Protein AF-A0A5B8XPK6-F1 (afdb_monomer_lite)

Foldseek 3Di:
DPPVVVVVVVVVVVVPPPPPPPPPPQQAAEAQQFDDQAQSSHDPQWGQAPRGTHRPPPPQLAQVNLVVLLVVLVDDDPCSSVVRNCQQQDDDDQQADGHFDSLLSNQLSCCSRPVDDSVCSVVVCSNVVSLVRFDQPPVLVVLLVLLLVLVVVQPDDPVLSVLSSVRSSSCRRTHDPVRNCLCVQLSVQSPDPPSSVSNVVSSCSNRVD

Organism: NCBI:txid2600177

pLDDT: mean 82.01, std 14.45, range [45.59, 96.75]

Sequence (209 aa):
MMRLLFVVLFVASALALTGCKADQEVKQGSALEVCNGRDSDCRPGHTCFAGVCRESAIADFDCPSMCERIRRCGAQDDGCVGDCELTLAGVCDEAFPCPWSDEAVIGFGQCVIQDLTCEDILSGDAPTLCYQSLDLPQERAQRCDAIIESMDSCEVDSETRAEVFQGCYQLARTTTEESFERILPCEEAASLEGECEVLLECVASIFEI

Radius of gyration: 27.07 Å; chains: 1; bounding box: 98×55×51 Å

Secondary structure (DSSP, 8-state):
--SSHHHHHHHTTSTT------------B-TT-B-SS-GGGB-TTEEEETTEEEE-TTTT-SHHHHHHHHHHTT---SSHHHHHHHHHH---SSSS--S--HHHHHHHHHIIIII--HHHHHHS-HHHHHHHTS---HHHHHHHHHHHHHHTTTT--HHHHHHHHHHHHHHHHHS-HHHHGGGHHHHHHHTSTT-HHHHHHHHHHHH--

Structure (mmCIF, N/CA/C/O backbone):
data_AF-A0A5B8XPK6-F1
#
_entry.id   AF-A0A5B8XPK6-F1
#
loop_
_atom_site.group_PDB
_atom_site.id
_atom_site.type_symbol
_atom_site.label_atom_id
_atom_site.label_alt_id
_atom_site.label_comp_id
_atom_site.label_asym_id
_atom_site.label_entity_id
_atom_site.label_seq_id
_atom_site.pdbx_PDB_ins_code
_atom_site.Cartn_x
_atom_site.Cartn_y
_atom_site.Cartn_z
_atom_site.occupancy
_atom_site.B_iso_or_equiv
_atom_site.auth_seq_id
_atom_site.auth_comp_id
_atom_site.auth_asym_id
_atom_site.auth_atom_id
_atom_site.pdbx_PDB_model_num
ATOM 1 N N . MET A 1 1 ? 73.663 40.875 -19.919 1.00 54.72 1 MET A N 1
ATOM 2 C CA . MET A 1 1 ? 73.179 39.473 -19.923 1.00 54.72 1 MET A CA 1
ATOM 3 C C . MET A 1 1 ? 72.200 39.124 -18.788 1.00 54.72 1 MET A C 1
ATOM 5 O O . MET A 1 1 ? 71.696 38.016 -18.788 1.00 54.72 1 MET A O 1
ATOM 9 N N . MET A 1 2 ? 71.832 40.045 -17.880 1.00 52.06 2 MET A N 1
ATOM 10 C CA . MET A 1 2 ? 70.993 39.731 -16.701 1.00 52.06 2 MET A CA 1
ATOM 11 C C . MET A 1 2 ? 69.473 39.958 -16.884 1.00 52.06 2 MET A C 1
ATOM 13 O O . MET A 1 2 ? 68.695 39.641 -15.995 1.00 52.06 2 MET A O 1
ATOM 17 N N . ARG A 1 3 ? 69.029 40.497 -18.033 1.00 46.97 3 ARG A N 1
ATOM 18 C CA . ARG A 1 3 ? 67.608 40.823 -18.301 1.00 46.97 3 ARG A CA 1
ATOM 19 C C . ARG A 1 3 ? 66.829 39.746 -19.069 1.00 46.97 3 ARG A C 1
ATOM 21 O O . ARG A 1 3 ? 65.608 39.755 -19.017 1.00 46.97 3 ARG A O 1
ATOM 28 N N . LEU A 1 4 ? 67.507 38.806 -19.735 1.00 48.03 4 LEU A N 1
ATOM 29 C CA . LEU A 1 4 ? 66.842 37.722 -20.479 1.00 48.03 4 LEU A CA 1
ATOM 30 C C . LEU A 1 4 ? 66.424 36.538 -19.591 1.00 48.03 4 LEU A C 1
ATOM 32 O O . LEU A 1 4 ? 65.526 35.792 -19.961 1.00 48.03 4 LEU A O 1
ATOM 36 N N . LEU A 1 5 ? 67.034 36.384 -18.412 1.00 49.81 5 LEU A N 1
ATOM 37 C CA . LEU A 1 5 ? 66.784 35.238 -17.531 1.00 49.81 5 LEU A CA 1
ATOM 38 C C . LEU A 1 5 ? 65.481 35.373 -16.721 1.00 49.81 5 LEU A C 1
ATOM 40 O O . LEU A 1 5 ? 64.852 34.372 -16.398 1.00 49.81 5 LEU A O 1
ATOM 44 N N . PHE A 1 6 ? 65.032 36.603 -16.452 1.00 50.84 6 PHE A N 1
ATOM 45 C CA . PHE A 1 6 ? 63.805 36.854 -15.683 1.00 50.84 6 PHE A CA 1
ATOM 46 C C . PHE A 1 6 ? 62.515 36.669 -16.495 1.00 50.84 6 PHE A C 1
ATOM 48 O O . PHE A 1 6 ? 61.485 36.327 -15.924 1.00 50.84 6 PHE A O 1
ATOM 55 N N . VAL A 1 7 ? 62.558 36.846 -17.820 1.00 54.56 7 VAL A N 1
ATOM 56 C CA . VAL A 1 7 ? 61.364 36.702 -18.677 1.00 54.56 7 VAL A CA 1
ATOM 57 C C . VAL A 1 7 ? 61.036 35.228 -18.928 1.00 54.56 7 VAL A C 1
ATOM 59 O O . VAL A 1 7 ? 59.869 34.849 -18.924 1.00 54.56 7 VAL A O 1
ATOM 62 N N . VAL A 1 8 ? 62.052 34.367 -19.056 1.00 54.53 8 VAL A N 1
ATOM 63 C CA . VAL A 1 8 ? 61.845 32.920 -19.243 1.00 54.53 8 VAL A CA 1
ATOM 64 C C . VAL A 1 8 ? 61.284 32.265 -17.973 1.00 54.53 8 VAL A C 1
ATOM 66 O O . VAL A 1 8 ? 60.444 31.373 -18.066 1.00 54.53 8 VAL A O 1
ATOM 69 N N . LEU A 1 9 ? 61.658 32.759 -16.785 1.00 52.72 9 LEU A N 1
ATOM 70 C CA . LEU A 1 9 ? 61.145 32.235 -15.513 1.00 52.72 9 LEU A CA 1
ATOM 71 C C . LEU A 1 9 ? 59.677 32.609 -15.237 1.00 52.72 9 LEU A C 1
ATOM 73 O O . LEU A 1 9 ? 58.993 31.888 -14.519 1.00 52.72 9 LEU A O 1
ATOM 77 N N . PHE A 1 10 ? 59.165 33.698 -15.820 1.00 50.84 10 PHE A N 1
ATOM 78 C CA . PHE A 1 10 ? 57.759 34.087 -15.646 1.00 50.84 10 PHE A CA 1
ATOM 79 C C . PHE A 1 10 ? 56.806 33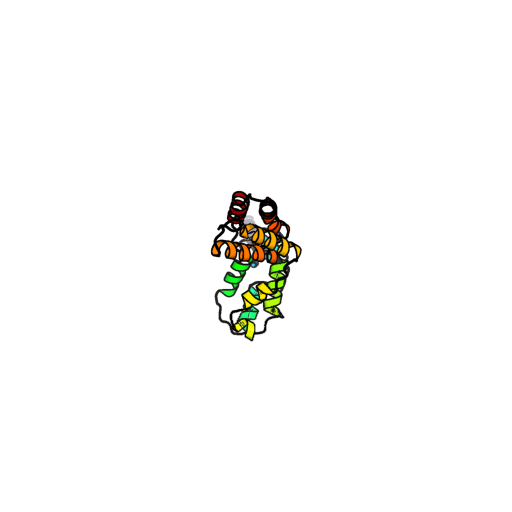.341 -16.593 1.00 50.84 10 PHE A C 1
ATOM 81 O O . PHE A 1 10 ? 55.663 33.084 -16.225 1.00 50.84 10 PHE A O 1
ATOM 88 N N . VAL A 1 11 ? 57.270 32.935 -17.781 1.00 53.22 11 VAL A N 1
ATOM 89 C CA . VAL A 1 11 ? 56.439 32.201 -18.755 1.00 53.22 11 VAL A CA 1
ATOM 90 C C . VAL A 1 11 ? 56.296 30.718 -18.384 1.00 53.22 11 VAL A C 1
ATOM 92 O O . VAL A 1 11 ? 55.238 30.134 -18.606 1.00 53.22 11 VAL A O 1
ATOM 95 N N . ALA A 1 12 ? 57.303 30.113 -17.743 1.00 52.38 12 ALA A N 1
ATOM 96 C CA . ALA A 1 12 ? 57.232 28.714 -17.303 1.00 52.38 12 ALA A CA 1
ATOM 97 C C . ALA A 1 12 ? 56.235 28.475 -16.146 1.00 52.38 12 ALA A C 1
ATOM 99 O O . ALA A 1 12 ? 55.735 27.366 -15.986 1.00 52.38 12 ALA A O 1
ATOM 100 N N . SER A 1 13 ? 55.899 29.514 -15.375 1.00 53.25 13 SER A N 1
ATOM 101 C CA . SER A 1 13 ? 55.001 29.419 -14.212 1.00 53.25 13 SER A CA 1
ATOM 102 C C . SER A 1 13 ? 53.508 29.478 -14.566 1.00 53.25 13 SER A C 1
ATOM 104 O O . SER A 1 13 ? 52.671 29.167 -13.725 1.00 53.25 13 SER A O 1
ATOM 106 N N . ALA A 1 14 ? 53.150 29.871 -15.795 1.00 52.53 14 ALA A N 1
ATOM 107 C CA . ALA A 1 14 ? 51.752 30.035 -16.211 1.00 52.53 14 ALA A CA 1
ATOM 108 C C . ALA A 1 14 ? 51.117 28.758 -16.800 1.00 52.53 14 ALA A C 1
ATOM 110 O O . ALA A 1 14 ? 49.902 28.695 -16.956 1.00 52.53 14 ALA A O 1
ATOM 111 N N . LEU A 1 15 ? 51.915 27.729 -17.109 1.00 54.16 15 LEU A N 1
ATOM 112 C CA . LEU A 1 15 ? 51.439 26.475 -17.716 1.00 54.16 15 LEU A CA 1
ATOM 113 C C . LEU A 1 15 ? 51.060 25.387 -16.694 1.00 54.16 15 LEU A C 1
ATOM 115 O O . LEU A 1 15 ? 50.596 24.324 -17.091 1.00 54.16 15 LEU A O 1
ATOM 119 N N . ALA A 1 16 ? 51.211 25.646 -15.392 1.00 53.41 16 ALA A N 1
ATOM 120 C CA . ALA A 1 16 ? 50.895 24.692 -14.322 1.00 53.41 16 ALA A CA 1
ATOM 121 C C . ALA A 1 16 ? 49.502 24.893 -13.686 1.00 53.41 16 ALA A C 1
ATOM 123 O O . ALA A 1 16 ? 49.218 24.328 -12.635 1.00 53.41 16 ALA A O 1
ATOM 124 N N . LEU A 1 17 ? 48.629 25.695 -14.307 1.00 52.47 17 LEU A N 1
ATOM 125 C CA . LEU A 1 17 ? 47.240 25.899 -13.870 1.00 52.47 17 LEU A CA 1
ATOM 126 C C . LEU A 1 17 ? 46.232 25.183 -14.780 1.00 52.47 17 LEU A C 1
ATOM 128 O O . LEU A 1 17 ? 45.104 25.643 -14.954 1.00 52.47 17 LEU A O 1
ATOM 132 N N . THR A 1 18 ? 46.590 24.019 -15.323 1.00 57.94 18 THR A N 1
ATOM 133 C CA . THR A 1 18 ? 45.578 23.003 -15.639 1.00 57.94 18 THR A CA 1
ATOM 134 C C . THR A 1 18 ? 45.059 22.453 -14.315 1.00 57.94 18 THR A C 1
ATOM 136 O O . THR A 1 18 ? 45.447 21.384 -13.853 1.00 57.94 18 THR A O 1
ATOM 139 N N . GLY A 1 19 ? 44.222 23.252 -13.649 1.00 53.12 19 GLY A N 1
ATOM 140 C CA . GLY A 1 19 ? 43.493 22.814 -12.473 1.00 53.12 19 GLY A CA 1
ATOM 141 C C . GLY A 1 19 ? 42.775 21.520 -12.819 1.00 53.12 19 GLY A C 1
ATOM 142 O O . GLY A 1 19 ? 42.043 21.468 -13.809 1.00 53.12 19 GLY A O 1
ATOM 143 N N . CYS A 1 20 ? 43.017 20.477 -12.028 1.00 61.38 20 CYS A N 1
ATOM 144 C CA . CYS A 1 20 ? 42.185 19.290 -12.039 1.00 61.38 20 CYS A CA 1
ATOM 145 C C . CYS A 1 20 ? 40.742 19.762 -11.841 1.00 61.38 20 CYS A C 1
ATOM 147 O O . CYS A 1 20 ? 40.349 20.108 -10.726 1.00 61.38 20 CYS A O 1
ATOM 149 N N . LYS A 1 21 ? 39.949 19.809 -12.915 1.00 53.28 21 LYS A N 1
ATOM 150 C CA . LYS A 1 21 ? 38.508 19.663 -12.771 1.00 53.28 21 LYS A CA 1
ATOM 151 C C . LYS A 1 21 ? 38.341 18.229 -12.300 1.00 53.28 21 LYS A C 1
ATOM 153 O O . LYS A 1 21 ? 38.354 17.317 -13.116 1.00 53.28 21 LYS A O 1
ATOM 158 N N . ALA A 1 22 ? 38.326 18.033 -10.983 1.00 55.44 22 ALA A N 1
ATOM 159 C CA . ALA A 1 22 ? 37.710 16.842 -10.437 1.00 55.44 22 ALA A CA 1
ATOM 160 C C . ALA A 1 22 ? 36.321 16.800 -11.069 1.00 55.44 22 ALA A C 1
ATOM 162 O O . ALA A 1 22 ? 35.615 17.818 -11.022 1.00 55.44 22 ALA A O 1
ATOM 163 N N . ASP A 1 23 ? 35.999 15.700 -11.751 1.00 53.22 23 ASP A N 1
ATOM 164 C CA . ASP A 1 23 ? 34.628 15.460 -12.169 1.00 53.22 23 ASP A CA 1
ATOM 165 C C . ASP A 1 23 ? 33.768 15.741 -10.944 1.00 53.22 23 ASP A C 1
ATOM 167 O O . ASP A 1 23 ? 34.030 15.227 -9.852 1.00 53.22 23 ASP A O 1
ATOM 171 N N . GLN A 1 24 ? 32.829 16.674 -11.087 1.00 51.16 24 GLN A N 1
ATOM 172 C CA . GLN A 1 24 ? 31.827 16.899 -10.063 1.00 51.16 24 GLN A CA 1
ATOM 173 C C . GLN A 1 24 ? 30.894 15.693 -10.128 1.00 51.16 24 GLN A C 1
ATOM 175 O O . GLN A 1 24 ? 29.784 15.783 -10.642 1.00 51.16 24 GLN A O 1
ATOM 180 N N . GLU A 1 25 ? 31.385 14.541 -9.670 1.00 59.41 25 GLU A N 1
ATOM 181 C CA . GLU A 1 25 ? 30.539 13.421 -9.316 1.00 59.41 25 GLU A CA 1
ATOM 182 C C . GLU A 1 25 ? 29.605 13.957 -8.240 1.00 59.41 25 GLU A C 1
ATOM 184 O O . GLU A 1 25 ? 30.021 14.328 -7.137 1.00 59.41 25 GLU A O 1
ATOM 189 N N . VAL A 1 26 ? 28.336 14.106 -8.615 1.00 70.88 26 VAL A N 1
ATOM 190 C CA . VAL A 1 26 ? 27.266 14.392 -7.670 1.00 70.88 26 VAL A CA 1
ATOM 191 C C . VAL A 1 26 ? 27.366 13.309 -6.606 1.00 70.88 26 VAL A C 1
ATOM 193 O O . VAL A 1 26 ? 27.320 12.122 -6.923 1.00 70.88 26 VAL A O 1
ATOM 196 N N . LYS A 1 27 ? 27.604 13.711 -5.355 1.00 76.00 27 LYS A N 1
ATOM 197 C CA . LYS A 1 27 ? 27.766 12.767 -4.254 1.00 76.00 27 LYS A CA 1
ATOM 198 C C . LYS A 1 27 ? 26.466 11.974 -4.126 1.00 76.00 27 LYS A C 1
ATOM 200 O O . LYS A 1 27 ? 25.458 12.531 -3.708 1.00 76.00 27 LYS A O 1
ATOM 205 N N . GLN A 1 28 ? 26.520 10.699 -4.488 1.00 88.00 28 GLN A N 1
ATOM 206 C CA . GLN A 1 28 ? 25.393 9.788 -4.367 1.00 88.00 28 GLN A CA 1
ATOM 207 C C . GLN A 1 28 ? 25.256 9.280 -2.924 1.00 88.00 28 GLN A C 1
ATOM 209 O O . GLN A 1 28 ? 26.265 8.982 -2.270 1.00 88.00 28 GLN A O 1
ATOM 214 N N . GLY A 1 29 ? 24.017 9.193 -2.446 1.00 85.81 29 GLY A N 1
ATOM 215 C CA . GLY A 1 29 ? 23.632 8.705 -1.130 1.00 85.81 29 GLY A CA 1
ATOM 216 C C . GLY A 1 29 ? 23.744 7.184 -1.007 1.00 85.81 29 GLY A C 1
ATOM 217 O O . GLY A 1 29 ? 23.420 6.428 -1.914 1.00 85.81 29 GLY A O 1
ATOM 218 N N . SER A 1 30 ? 24.252 6.733 0.125 1.00 85.75 30 SER A N 1
ATOM 219 C CA . SER A 1 30 ? 24.344 5.341 0.572 1.00 85.75 30 SER A CA 1
ATOM 220 C C . SER A 1 30 ? 23.069 4.967 1.340 1.00 85.75 30 SER A C 1
ATOM 222 O O . SER A 1 30 ? 22.229 5.835 1.564 1.00 85.75 30 SER A O 1
ATOM 224 N N . ALA A 1 31 ? 22.919 3.715 1.780 1.00 82.00 31 ALA A N 1
ATOM 225 C CA . ALA A 1 31 ? 21.776 3.300 2.599 1.00 82.00 31 ALA A CA 1
ATOM 226 C C . ALA A 1 31 ? 21.483 4.289 3.747 1.00 82.00 31 ALA A C 1
ATOM 228 O O . ALA A 1 31 ? 22.373 4.645 4.522 1.00 82.00 31 ALA A O 1
ATOM 229 N N . LEU A 1 32 ? 20.219 4.703 3.838 1.00 79.56 32 LEU A N 1
ATOM 230 C CA . LEU A 1 32 ? 19.639 5.674 4.765 1.00 79.56 32 LEU A CA 1
ATOM 231 C C . LEU A 1 32 ? 20.125 7.132 4.605 1.00 79.56 32 LEU A C 1
ATOM 233 O O . LEU A 1 32 ? 19.774 7.977 5.428 1.00 79.56 32 LEU A O 1
ATOM 237 N N . GLU A 1 33 ? 20.901 7.472 3.567 1.00 88.88 33 GLU A N 1
ATOM 238 C CA . GLU A 1 33 ? 21.239 8.871 3.252 1.00 88.88 33 GLU A CA 1
ATOM 239 C C . GLU A 1 33 ? 20.099 9.563 2.486 1.00 88.88 33 GLU A C 1
ATOM 241 O O . GLU A 1 33 ? 19.392 8.936 1.709 1.00 88.88 33 GLU A O 1
ATOM 246 N N . VAL A 1 34 ? 19.921 10.870 2.683 1.00 85.44 34 VAL A N 1
ATOM 247 C CA . VAL A 1 34 ? 18.840 11.645 2.045 1.00 85.44 34 VAL A CA 1
ATOM 248 C C . VAL A 1 34 ? 19.041 11.758 0.525 1.00 85.44 34 VAL A C 1
ATOM 250 O O . VAL A 1 34 ? 20.160 11.986 0.063 1.00 85.44 34 VAL A O 1
ATOM 253 N N . CYS A 1 35 ? 17.952 11.679 -0.238 1.00 85.62 35 CYS A N 1
ATOM 254 C CA . CYS A 1 35 ? 17.897 11.859 -1.693 1.00 85.62 35 CYS A CA 1
ATOM 255 C C . CYS A 1 35 ? 16.706 12.749 -2.102 1.00 85.62 35 CYS A C 1
ATOM 257 O O . CYS A 1 35 ? 15.753 12.903 -1.342 1.00 85.62 35 CYS A O 1
ATOM 259 N N . ASN A 1 36 ? 16.727 13.355 -3.296 1.00 83.00 36 ASN A N 1
ATOM 260 C CA . ASN A 1 36 ? 15.704 14.324 -3.732 1.00 83.00 36 ASN A CA 1
ATOM 261 C C . ASN A 1 36 ? 14.609 13.688 -4.605 1.00 83.00 36 ASN A C 1
ATOM 263 O O . ASN A 1 36 ? 14.186 14.276 -5.603 1.00 83.00 36 ASN A O 1
ATOM 267 N N . GLY A 1 37 ? 14.182 12.473 -4.264 1.00 70.50 37 GLY A N 1
ATOM 268 C CA . GLY A 1 37 ? 13.184 11.723 -5.036 1.00 70.50 37 GLY A CA 1
ATOM 269 C C . GLY A 1 37 ? 13.699 11.190 -6.376 1.00 70.50 37 GLY A C 1
ATOM 270 O O . GLY A 1 37 ? 12.913 11.005 -7.295 1.00 70.50 37 GLY A O 1
ATOM 271 N N . ARG A 1 38 ? 15.017 11.012 -6.540 1.00 76.00 38 ARG A N 1
ATOM 272 C CA . ARG A 1 38 ? 15.614 10.460 -7.765 1.00 76.00 38 ARG A CA 1
ATOM 273 C C . ARG A 1 38 ? 16.556 9.324 -7.433 1.00 76.00 38 ARG A C 1
ATOM 275 O O . ARG A 1 38 ? 17.508 9.533 -6.690 1.00 76.00 38 ARG A O 1
ATOM 282 N N . ASP A 1 39 ? 16.385 8.173 -8.070 1.00 75.12 39 ASP A N 1
ATOM 283 C CA . ASP A 1 39 ? 17.302 7.036 -7.904 1.00 75.12 39 ASP A CA 1
ATOM 284 C C . ASP A 1 39 ? 18.749 7.380 -8.271 1.00 75.12 39 ASP A C 1
ATOM 286 O O . ASP A 1 39 ? 19.687 6.876 -7.663 1.00 75.12 39 ASP A O 1
ATOM 290 N N . SER A 1 40 ? 18.953 8.314 -9.208 1.00 80.31 40 SER A N 1
ATOM 291 C CA . SER A 1 40 ? 20.287 8.816 -9.562 1.00 80.31 40 SER A CA 1
ATOM 292 C C . SER A 1 40 ? 21.018 9.505 -8.407 1.00 80.31 40 SER A C 1
ATOM 294 O O . SER A 1 40 ? 22.245 9.630 -8.458 1.00 80.31 40 SER A O 1
ATOM 296 N N . ASP A 1 41 ? 20.280 9.972 -7.396 1.00 85.19 41 ASP A N 1
ATOM 297 C CA . ASP A 1 41 ? 20.839 10.575 -6.188 1.00 85.19 41 ASP A CA 1
ATOM 298 C C . ASP A 1 41 ? 21.404 9.510 -5.242 1.00 85.19 41 ASP A C 1
ATOM 300 O O . ASP A 1 41 ? 22.122 9.863 -4.311 1.00 85.19 41 ASP A O 1
ATOM 304 N N . CYS A 1 42 ? 21.126 8.227 -5.481 1.00 83.81 42 CYS A N 1
ATOM 305 C CA . CYS A 1 42 ? 21.582 7.102 -4.681 1.00 83.81 42 CYS A CA 1
ATOM 306 C C . CYS A 1 42 ? 22.718 6.336 -5.366 1.00 83.81 42 CYS A C 1
ATOM 308 O O . CYS A 1 42 ? 22.897 6.370 -6.586 1.00 83.81 42 CYS A O 1
ATOM 310 N N . ARG A 1 43 ? 23.571 5.694 -4.562 1.00 87.50 43 ARG A N 1
ATOM 311 C CA . ARG A 1 43 ? 24.686 4.879 -5.056 1.00 87.50 43 ARG A CA 1
ATOM 312 C C . ARG A 1 43 ? 24.135 3.685 -5.840 1.00 87.50 43 ARG A C 1
ATOM 314 O O . ARG A 1 43 ? 23.042 3.223 -5.532 1.00 87.50 43 ARG A O 1
ATOM 321 N N . PRO A 1 44 ? 24.897 3.114 -6.791 1.00 79.25 44 PRO A N 1
ATOM 322 C CA . PRO A 1 44 ? 24.483 1.895 -7.478 1.00 79.25 44 PRO A CA 1
ATOM 323 C C . PRO A 1 44 ? 24.044 0.803 -6.492 1.00 79.25 44 PRO A C 1
ATOM 325 O O . PRO A 1 44 ? 24.723 0.560 -5.491 1.00 79.25 44 PRO A O 1
ATOM 328 N N . GLY A 1 45 ? 22.908 0.168 -6.780 1.00 71.56 45 GLY A N 1
ATOM 329 C CA . GLY A 1 45 ? 22.268 -0.787 -5.873 1.00 71.56 45 GLY A CA 1
ATOM 330 C C . GLY A 1 45 ? 21.479 -0.136 -4.736 1.00 71.56 45 GLY A C 1
ATOM 331 O O . GLY A 1 45 ? 21.240 -0.806 -3.739 1.00 71.56 45 GLY A O 1
ATOM 332 N N . HIS A 1 46 ? 21.134 1.150 -4.850 1.00 78.94 46 HIS A N 1
ATOM 333 C CA . HIS A 1 46 ? 20.202 1.854 -3.973 1.00 78.94 46 HIS A CA 1
ATOM 334 C C . HIS A 1 46 ? 19.189 2.647 -4.808 1.00 78.94 46 HIS A C 1
ATOM 336 O O . HIS A 1 46 ? 19.541 3.187 -5.858 1.00 78.94 46 HIS A O 1
ATOM 342 N N . THR A 1 47 ? 17.955 2.744 -4.324 1.00 77.06 47 THR A N 1
ATOM 343 C CA . THR A 1 47 ? 16.874 3.553 -4.911 1.00 77.06 47 THR A CA 1
ATOM 344 C C . THR A 1 47 ? 16.455 4.636 -3.930 1.00 77.06 47 THR A C 1
ATOM 346 O O . THR A 1 47 ? 16.583 4.483 -2.711 1.00 77.06 47 THR A O 1
ATOM 349 N N . CYS A 1 48 ? 16.002 5.768 -4.458 1.00 72.94 48 CYS A N 1
ATOM 350 C CA . CYS A 1 48 ? 15.556 6.880 -3.641 1.00 72.94 48 CYS A CA 1
ATOM 351 C C . CYS A 1 48 ? 14.092 6.688 -3.271 1.00 72.94 48 CYS A C 1
ATOM 353 O O . CYS A 1 48 ? 13.201 6.927 -4.080 1.00 72.94 48 CYS A O 1
ATOM 355 N N . PHE A 1 49 ? 13.839 6.308 -2.025 1.00 70.38 49 PHE A N 1
ATOM 356 C CA . PHE A 1 49 ? 12.505 5.997 -1.544 1.00 70.38 49 PHE A CA 1
ATOM 357 C C . PHE A 1 49 ? 12.144 6.877 -0.351 1.00 70.38 49 PHE A C 1
ATOM 359 O O . PHE A 1 49 ? 12.882 6.932 0.631 1.00 70.38 49 PHE A O 1
ATOM 366 N N . ALA A 1 50 ? 11.029 7.607 -0.446 1.00 67.19 50 ALA A N 1
ATOM 367 C CA . ALA A 1 50 ? 10.590 8.568 0.575 1.00 67.19 50 ALA A CA 1
ATOM 368 C C . ALA A 1 50 ? 11.696 9.560 1.010 1.00 67.19 50 ALA A C 1
ATOM 370 O O . ALA A 1 50 ? 11.845 9.896 2.183 1.00 67.19 50 ALA A O 1
ATOM 371 N N . GLY A 1 51 ? 12.512 10.013 0.054 1.00 73.75 51 GLY A N 1
ATOM 372 C CA . GLY A 1 51 ? 13.596 10.960 0.317 1.00 73.75 51 GLY A CA 1
ATOM 373 C C . GLY A 1 51 ? 14.815 10.359 1.021 1.00 73.75 51 GLY A C 1
ATOM 374 O O . GLY A 1 51 ? 15.695 11.113 1.433 1.00 73.75 51 GLY A O 1
ATOM 375 N N . VAL A 1 52 ? 14.910 9.031 1.135 1.00 80.62 52 VAL A N 1
ATOM 376 C CA . VAL A 1 52 ? 16.104 8.327 1.614 1.00 80.62 52 VAL A CA 1
ATOM 377 C C . VAL A 1 52 ? 16.533 7.231 0.641 1.00 80.62 52 VAL A C 1
ATOM 379 O O . VAL A 1 52 ? 15.722 6.497 0.089 1.00 80.62 52 VAL A O 1
ATOM 382 N N . CYS A 1 53 ? 17.833 7.102 0.424 1.00 81.12 53 CYS A N 1
ATOM 383 C CA . CYS A 1 53 ? 18.411 6.014 -0.337 1.00 81.12 53 CYS A CA 1
ATOM 384 C C . CYS A 1 53 ? 18.258 4.730 0.458 1.00 81.12 53 CYS A C 1
ATOM 386 O O . CYS A 1 53 ? 18.863 4.579 1.516 1.00 81.12 53 CYS A O 1
ATOM 388 N N . ARG A 1 54 ? 17.470 3.788 -0.034 1.00 77.81 54 ARG A N 1
ATOM 389 C CA . ARG A 1 54 ? 17.408 2.444 0.535 1.00 77.81 54 ARG A CA 1
ATOM 390 C C . ARG A 1 54 ? 18.265 1.526 -0.306 1.00 77.81 54 ARG A C 1
ATOM 392 O O . ARG A 1 54 ? 18.436 1.771 -1.497 1.00 77.81 54 ARG A O 1
ATOM 399 N N . GLU A 1 55 ? 18.863 0.519 0.322 1.00 72.88 55 GLU A N 1
ATOM 400 C CA . GLU A 1 55 ? 19.463 -0.572 -0.443 1.00 72.88 55 GLU A CA 1
ATOM 401 C C . GLU A 1 55 ? 18.379 -1.078 -1.395 1.00 72.88 55 GLU A C 1
ATOM 403 O O . GLU A 1 55 ? 17.233 -1.232 -0.979 1.00 72.88 55 GLU A O 1
ATOM 408 N N . SER A 1 56 ? 18.706 -1.241 -2.676 1.00 60.91 56 SER A N 1
ATOM 409 C CA . SER A 1 56 ? 17.795 -1.770 -3.688 1.00 60.91 56 SER A CA 1
ATOM 410 C C . SER A 1 56 ? 17.548 -3.251 -3.404 1.00 60.91 56 SER A C 1
ATOM 412 O O . SER A 1 56 ? 17.938 -4.129 -4.168 1.00 60.91 56 SER A O 1
ATOM 414 N N . ALA A 1 57 ? 16.903 -3.547 -2.283 1.00 50.00 57 ALA A N 1
ATOM 415 C CA . ALA A 1 57 ? 15.903 -4.579 -2.243 1.00 50.00 57 ALA A CA 1
ATOM 416 C C . ALA A 1 57 ? 14.766 -4.006 -3.106 1.00 50.00 57 ALA A C 1
ATOM 418 O O . ALA A 1 57 ? 13.902 -3.302 -2.619 1.00 50.00 57 ALA A O 1
ATOM 419 N N . ILE A 1 58 ? 14.731 -4.171 -4.424 1.00 58.06 58 ILE A N 1
ATOM 420 C CA . ILE A 1 58 ? 15.179 -5.337 -5.161 1.00 58.06 58 ILE A CA 1
ATOM 421 C C . ILE A 1 58 ? 15.475 -4.920 -6.603 1.00 58.06 58 ILE A C 1
ATOM 423 O O . ILE A 1 58 ? 14.621 -4.329 -7.271 1.00 58.06 58 ILE A O 1
ATOM 427 N N . ALA A 1 59 ? 16.656 -5.262 -7.113 1.00 59.66 59 ALA A N 1
ATOM 428 C CA . ALA A 1 59 ? 16.893 -5.204 -8.551 1.00 59.66 59 ALA A CA 1
ATOM 429 C C . ALA A 1 59 ? 15.764 -5.946 -9.293 1.00 59.66 59 ALA A C 1
ATOM 431 O O . ALA A 1 59 ? 15.362 -7.029 -8.875 1.00 59.66 59 ALA A O 1
ATOM 432 N N . ASP A 1 60 ? 15.272 -5.345 -10.374 1.00 71.81 60 ASP A N 1
ATOM 433 C CA . ASP A 1 60 ? 14.204 -5.855 -11.237 1.00 71.81 60 ASP A CA 1
ATOM 434 C C . ASP A 1 60 ? 12.760 -5.690 -10.740 1.00 71.81 60 ASP A C 1
ATOM 436 O O . ASP A 1 60 ? 11.884 -6.063 -11.502 1.00 71.81 60 ASP A O 1
ATOM 440 N N . PHE A 1 61 ? 12.463 -5.122 -9.560 1.00 83.00 61 PHE A N 1
ATOM 441 C CA . PHE A 1 61 ? 11.068 -4.940 -9.083 1.00 83.00 61 PHE A CA 1
ATOM 442 C C . PHE A 1 61 ? 10.701 -3.495 -8.719 1.00 83.00 61 PHE A C 1
ATOM 444 O O . PHE A 1 61 ? 9.706 -3.249 -8.044 1.00 83.00 61 PHE A O 1
ATOM 451 N N . ASP A 1 62 ? 11.497 -2.531 -9.174 1.00 83.62 62 ASP A N 1
ATOM 452 C CA . ASP A 1 62 ? 11.188 -1.107 -9.060 1.00 83.62 62 ASP A CA 1
ATOM 453 C C . ASP A 1 62 ? 10.089 -0.663 -10.052 1.00 83.62 62 ASP A C 1
ATOM 455 O O . ASP A 1 62 ? 9.707 -1.387 -10.982 1.00 83.62 62 ASP A O 1
ATOM 459 N N . CYS A 1 63 ? 9.571 0.555 -9.864 1.00 87.38 63 CYS A N 1
ATOM 460 C CA . CYS A 1 63 ? 8.577 1.147 -10.763 1.00 87.38 63 CYS A CA 1
ATOM 461 C C . CYS A 1 63 ? 9.035 1.192 -12.231 1.00 87.38 63 CYS A C 1
ATOM 463 O O . CYS A 1 63 ? 8.262 0.778 -13.100 1.00 87.38 63 CYS A O 1
ATOM 465 N N . PRO A 1 64 ? 10.277 1.601 -12.560 1.00 88.94 64 PRO A N 1
ATOM 466 C CA . PRO A 1 64 ? 10.793 1.495 -13.923 1.00 88.94 64 PRO A CA 1
ATOM 467 C C . PRO A 1 64 ? 10.693 0.086 -14.526 1.00 88.94 64 PRO A C 1
ATOM 469 O O . PRO A 1 64 ? 10.275 -0.047 -15.680 1.00 88.94 64 PRO A O 1
ATOM 472 N N . SER A 1 65 ? 11.033 -0.956 -13.767 1.00 90.00 65 SER A N 1
ATOM 473 C CA . SER A 1 65 ? 11.025 -2.357 -14.207 1.00 90.00 65 SER A CA 1
ATOM 474 C C . SER A 1 65 ? 9.607 -2.886 -14.399 1.00 90.00 65 SER A C 1
ATOM 476 O O . SER A 1 65 ? 9.306 -3.478 -15.442 1.00 90.00 65 SER A O 1
ATOM 478 N N . MET A 1 66 ? 8.706 -2.607 -13.453 1.00 91.56 66 MET A N 1
ATOM 479 C CA . MET A 1 66 ? 7.280 -2.924 -13.578 1.00 91.56 66 MET A CA 1
ATOM 480 C C . MET A 1 66 ? 6.661 -2.233 -14.799 1.00 91.56 66 MET A C 1
ATOM 482 O O . MET A 1 66 ? 6.003 -2.869 -15.625 1.00 91.56 66 MET A O 1
ATOM 486 N N . CYS A 1 67 ? 6.941 -0.945 -14.991 1.00 92.06 67 CYS A N 1
ATOM 487 C CA . CYS A 1 67 ? 6.431 -0.187 -16.129 1.00 92.06 67 CYS A CA 1
ATOM 488 C C . CYS A 1 67 ? 7.026 -0.635 -17.465 1.00 92.06 67 CYS A C 1
ATOM 490 O O . CYS A 1 67 ? 6.339 -0.644 -18.485 1.00 92.06 67 CYS A O 1
ATOM 492 N N . GLU A 1 68 ? 8.297 -1.032 -17.490 1.00 93.25 68 GLU A N 1
ATOM 493 C CA . GLU A 1 68 ? 8.912 -1.642 -18.668 1.00 93.25 68 GLU A CA 1
ATOM 494 C C . GLU A 1 68 ? 8.236 -2.975 -19.016 1.00 93.25 68 GLU A C 1
ATOM 496 O O . GLU A 1 68 ? 7.953 -3.231 -20.190 1.00 93.25 68 GLU A O 1
ATOM 501 N N . ARG A 1 69 ? 7.907 -3.807 -18.018 1.00 93.69 69 ARG A N 1
ATOM 502 C CA . ARG A 1 69 ? 7.130 -5.036 -18.227 1.00 93.69 69 ARG A CA 1
ATOM 503 C C . ARG A 1 69 ? 5.764 -4.737 -18.845 1.00 93.69 69 ARG A C 1
ATOM 505 O O . ARG A 1 69 ? 5.410 -5.381 -19.836 1.00 93.69 69 ARG A O 1
ATOM 512 N N . ILE A 1 70 ? 5.037 -3.765 -18.296 1.00 93.12 70 ILE A N 1
ATOM 513 C CA . ILE A 1 70 ? 3.716 -3.335 -18.777 1.00 93.12 70 ILE A CA 1
ATOM 514 C C . ILE A 1 70 ? 3.804 -2.837 -20.229 1.00 93.12 70 ILE A C 1
ATOM 516 O O . ILE A 1 70 ? 3.062 -3.303 -21.099 1.00 93.12 70 ILE A O 1
ATOM 520 N N . ARG A 1 71 ? 4.791 -1.985 -20.539 1.00 94.12 71 ARG A N 1
ATOM 521 C CA . ARG A 1 71 ? 5.037 -1.474 -21.899 1.00 94.12 71 ARG A CA 1
ATOM 522 C C . ARG A 1 71 ? 5.370 -2.581 -22.899 1.00 94.12 71 ARG A C 1
ATOM 524 O O . ARG A 1 71 ? 4.889 -2.545 -24.030 1.00 94.12 71 ARG A O 1
ATOM 531 N N . ARG A 1 72 ? 6.123 -3.614 -22.502 1.00 95.56 72 ARG A N 1
ATOM 532 C CA . ARG A 1 72 ? 6.400 -4.782 -23.366 1.00 95.56 72 ARG A CA 1
ATOM 533 C C . ARG A 1 72 ? 5.153 -5.590 -23.718 1.00 95.56 72 ARG A C 1
ATOM 535 O O . ARG A 1 72 ? 5.148 -6.240 -24.760 1.00 95.56 72 ARG A O 1
ATOM 542 N N . CYS A 1 73 ? 4.110 -5.546 -22.891 1.00 95.50 73 CYS A N 1
ATOM 543 C CA . CYS A 1 73 ? 2.814 -6.135 -23.223 1.00 95.50 73 CYS A CA 1
ATOM 544 C C . CYS A 1 73 ? 1.987 -5.279 -24.195 1.00 95.50 73 CYS A C 1
ATOM 546 O O . CYS A 1 73 ? 0.978 -5.758 -24.698 1.00 95.50 73 CYS A O 1
ATOM 548 N N . GLY A 1 74 ? 2.419 -4.054 -24.511 1.00 94.75 74 GLY A N 1
ATOM 549 C CA . GLY A 1 74 ? 1.750 -3.161 -25.459 1.00 94.75 74 GLY A CA 1
ATOM 550 C C . GLY A 1 74 ? 0.791 -2.152 -24.823 1.00 94.75 74 GLY A C 1
ATOM 551 O O . GLY A 1 74 ? 0.119 -1.431 -25.559 1.00 94.75 74 GLY A O 1
ATOM 552 N N . ALA A 1 75 ? 0.738 -2.070 -23.490 1.00 91.12 75 ALA A N 1
ATOM 553 C CA . ALA A 1 75 ? 0.029 -0.998 -22.803 1.00 91.12 75 ALA A CA 1
ATOM 554 C C . ALA A 1 75 ? 0.748 0.340 -23.040 1.00 91.12 75 ALA A C 1
ATOM 556 O O . ALA A 1 75 ? 1.975 0.427 -22.939 1.00 91.12 75 ALA A O 1
ATOM 557 N N . GLN A 1 76 ? -0.019 1.375 -23.384 1.00 87.31 76 GLN A N 1
ATOM 558 C CA . GLN A 1 76 ? 0.482 2.742 -23.497 1.00 87.31 76 GLN A CA 1
ATOM 559 C C . GLN A 1 76 ? 0.103 3.491 -22.229 1.00 87.31 76 GLN A C 1
ATOM 561 O O . GLN A 1 76 ? -1.076 3.741 -21.995 1.00 87.31 76 GLN A O 1
ATOM 566 N N . ASP A 1 77 ? 1.108 3.821 -21.430 1.00 82.38 77 ASP A N 1
ATOM 567 C CA . ASP A 1 77 ? 0.958 4.629 -20.231 1.00 82.38 77 ASP A CA 1
ATOM 568 C C . ASP A 1 77 ? 2.223 5.479 -20.054 1.00 82.38 77 ASP A C 1
ATOM 570 O O . ASP A 1 77 ? 3.292 4.980 -19.688 1.00 82.38 77 ASP A O 1
ATOM 574 N N . ASP A 1 78 ? 2.098 6.763 -20.385 1.00 84.62 78 ASP A N 1
ATOM 575 C CA . ASP A 1 78 ? 3.177 7.744 -20.271 1.00 84.62 78 ASP A CA 1
ATOM 576 C C . ASP A 1 78 ? 3.419 8.170 -18.805 1.00 84.62 78 ASP A C 1
ATOM 578 O O . ASP A 1 78 ? 4.464 8.752 -18.506 1.00 84.62 78 ASP A O 1
ATOM 582 N N . GLY A 1 79 ? 2.474 7.882 -17.899 1.00 87.81 79 GLY A N 1
ATOM 583 C CA . GLY A 1 79 ? 2.502 8.227 -16.474 1.00 87.81 79 GLY A CA 1
ATOM 584 C C . GLY A 1 79 ? 2.916 7.082 -15.548 1.00 87.81 79 GLY A C 1
ATOM 585 O O . GLY A 1 79 ? 3.243 7.346 -14.395 1.00 87.81 79 GLY A O 1
ATOM 586 N N . CYS A 1 80 ? 2.999 5.849 -16.061 1.00 89.94 80 CYS A N 1
ATOM 587 C CA . CYS A 1 80 ? 3.172 4.624 -15.271 1.00 89.94 80 CYS A CA 1
ATOM 588 C C . CYS A 1 80 ? 4.193 4.729 -14.131 1.00 89.94 80 CYS A C 1
ATOM 590 O O . CYS A 1 80 ? 3.906 4.336 -13.005 1.00 89.94 80 CYS A O 1
ATOM 592 N N . VAL A 1 81 ? 5.400 5.243 -14.409 1.00 87.06 81 VAL A N 1
ATOM 593 C CA . VAL A 1 81 ? 6.461 5.301 -13.389 1.00 87.06 81 VAL A CA 1
ATOM 594 C C . VAL A 1 81 ? 6.066 6.247 -12.259 1.00 87.06 81 VAL A C 1
ATOM 596 O O . VAL A 1 81 ? 6.183 5.870 -11.100 1.00 87.06 81 VAL A O 1
ATOM 599 N N . GLY A 1 82 ? 5.546 7.430 -12.592 1.00 79.69 82 GLY A N 1
ATOM 600 C CA . GLY A 1 82 ? 5.111 8.406 -11.597 1.00 79.69 82 GLY A CA 1
ATOM 601 C C . GLY A 1 82 ? 3.919 7.908 -10.782 1.00 79.69 82 GLY A C 1
ATOM 602 O O . GLY A 1 82 ? 3.926 8.040 -9.564 1.00 79.69 82 GLY A O 1
ATOM 603 N N . ASP A 1 83 ? 2.935 7.279 -11.425 1.00 83.69 83 ASP A N 1
ATOM 604 C CA . ASP A 1 83 ? 1.755 6.739 -10.737 1.00 83.69 83 ASP A CA 1
ATOM 605 C C . ASP A 1 83 ? 2.121 5.559 -9.824 1.00 83.69 83 ASP A C 1
ATOM 607 O O . ASP A 1 83 ? 1.624 5.454 -8.699 1.00 83.69 83 ASP A O 1
ATOM 611 N N . CYS A 1 84 ? 3.043 4.700 -10.266 1.00 87.00 84 CYS A N 1
ATOM 612 C CA . CYS A 1 84 ? 3.607 3.632 -9.447 1.00 87.00 84 CYS A CA 1
ATOM 613 C C . CYS A 1 84 ? 4.354 4.196 -8.234 1.00 87.00 84 CYS A C 1
ATOM 615 O O . CYS A 1 84 ? 4.093 3.784 -7.106 1.00 87.00 84 CYS A O 1
ATOM 617 N N . GLU A 1 85 ? 5.239 5.173 -8.444 1.00 83.94 85 GLU A N 1
ATOM 618 C CA . GLU A 1 85 ? 5.994 5.810 -7.364 1.00 83.94 85 GLU A CA 1
ATOM 619 C C . GLU A 1 85 ? 5.061 6.483 -6.357 1.00 83.94 85 GLU A C 1
ATOM 621 O O . GLU A 1 85 ? 5.240 6.293 -5.159 1.00 83.94 85 GLU A O 1
ATOM 626 N N . LEU A 1 86 ? 4.032 7.201 -6.821 1.00 80.25 86 LEU A N 1
ATOM 627 C CA . LEU A 1 86 ? 3.015 7.810 -5.960 1.00 80.25 86 LEU A CA 1
ATOM 628 C C . LEU A 1 86 ? 2.226 6.762 -5.169 1.00 80.25 86 LEU A C 1
ATOM 630 O O . LEU A 1 86 ? 1.945 6.971 -3.994 1.00 80.25 86 LEU A O 1
ATOM 634 N N . THR A 1 87 ? 1.897 5.626 -5.783 1.00 83.50 87 THR A N 1
ATOM 635 C CA . THR A 1 87 ? 1.159 4.543 -5.117 1.00 83.50 87 THR A CA 1
ATOM 636 C C . THR A 1 87 ? 1.994 3.878 -4.023 1.00 83.50 87 THR A C 1
ATOM 638 O O . THR A 1 87 ? 1.507 3.698 -2.908 1.00 83.50 87 THR A O 1
ATOM 641 N N . LEU A 1 88 ? 3.252 3.532 -4.320 1.00 82.75 88 LEU A N 1
ATOM 642 C CA . LEU A 1 88 ? 4.147 2.858 -3.371 1.00 82.75 88 LEU A CA 1
ATOM 643 C C . LEU A 1 88 ? 4.671 3.799 -2.285 1.00 82.75 88 LEU A C 1
ATOM 645 O O . LEU A 1 88 ? 4.863 3.388 -1.138 1.00 82.75 88 LEU A O 1
ATOM 649 N N . ALA A 1 89 ? 4.907 5.064 -2.640 1.00 73.69 89 ALA A N 1
ATOM 650 C CA . ALA A 1 89 ? 5.164 6.105 -1.661 1.00 73.69 89 ALA A CA 1
ATOM 651 C C . ALA A 1 89 ? 3.932 6.336 -0.788 1.00 73.69 89 ALA A C 1
ATOM 653 O O . ALA A 1 89 ? 4.114 6.639 0.379 1.00 73.69 89 ALA A O 1
ATOM 654 N N . GLY A 1 90 ? 2.727 6.158 -1.340 1.00 65.19 90 GLY A N 1
ATOM 655 C CA . GLY A 1 90 ? 1.444 6.454 -0.716 1.00 65.19 90 GLY A CA 1
ATOM 656 C C . GLY A 1 90 ? 1.251 7.950 -0.425 1.00 65.19 90 GLY A C 1
ATOM 657 O O . GLY A 1 90 ? 2.062 8.798 -0.805 1.00 65.19 90 GLY A O 1
ATOM 658 N N . VAL A 1 91 ? 0.146 8.295 0.238 1.00 60.00 91 VAL A N 1
ATOM 659 C CA . VAL A 1 91 ? -0.091 9.649 0.759 1.00 60.00 91 VAL A CA 1
ATOM 660 C C . VAL A 1 91 ? 0.407 9.690 2.202 1.00 60.00 91 VAL A C 1
ATOM 662 O O . VAL A 1 91 ? -0.207 9.103 3.084 1.00 60.00 91 VAL A O 1
ATOM 665 N N . CYS A 1 92 ? 1.554 10.337 2.440 1.00 55.41 92 CYS A N 1
ATOM 666 C CA . CYS A 1 92 ? 2.052 10.566 3.796 1.00 55.41 92 CYS A CA 1
ATOM 667 C C . CYS A 1 92 ? 1.182 11.624 4.487 1.00 55.41 92 CYS A C 1
ATOM 669 O O . CYS A 1 92 ? 1.498 12.816 4.419 1.00 55.41 92 CYS A O 1
ATOM 671 N N . ASP A 1 93 ? 0.118 11.211 5.154 1.00 56.88 93 ASP A N 1
ATOM 672 C CA . ASP A 1 93 ? -0.552 12.029 6.160 1.00 56.88 93 ASP A CA 1
ATOM 673 C C . ASP A 1 93 ? -0.351 11.421 7.557 1.00 56.88 93 ASP A C 1
ATOM 675 O O . ASP A 1 93 ? 0.392 10.448 7.743 1.00 56.88 93 ASP A O 1
ATOM 679 N N . GLU A 1 94 ? -0.913 12.063 8.580 1.00 48.25 94 GLU A N 1
ATOM 680 C CA . GLU A 1 94 ? -0.790 11.541 9.937 1.00 48.25 94 GLU A CA 1
ATOM 681 C C . GLU A 1 94 ? -1.535 10.208 10.086 1.00 48.25 94 GLU A C 1
ATOM 683 O O . GLU A 1 94 ? -1.170 9.442 10.968 1.00 48.25 94 GLU A O 1
ATOM 688 N N . ALA A 1 95 ? -2.491 9.867 9.225 1.00 45.59 95 ALA A N 1
ATOM 689 C CA . ALA A 1 95 ? -3.311 8.661 9.282 1.00 45.59 95 ALA A CA 1
ATOM 690 C C . ALA A 1 95 ? -2.654 7.435 8.618 1.00 45.59 95 ALA A C 1
ATOM 692 O O . ALA A 1 95 ? -2.567 6.366 9.231 1.00 45.59 95 ALA A O 1
ATOM 693 N N . PHE A 1 96 ? -2.095 7.587 7.417 1.00 56.81 96 PHE A N 1
ATOM 694 C CA . PHE A 1 96 ? -1.550 6.497 6.610 1.00 56.81 96 PHE A CA 1
ATOM 695 C C . PHE A 1 96 ? -0.016 6.474 6.651 1.00 56.81 96 PHE A C 1
ATOM 697 O O . PHE A 1 96 ? 0.640 7.298 6.005 1.00 56.81 96 PHE A O 1
ATOM 704 N N . PRO A 1 97 ? 0.606 5.520 7.380 1.00 54.97 97 PRO A N 1
ATOM 705 C CA . PRO A 1 97 ? 2.050 5.373 7.396 1.00 54.97 97 PRO A CA 1
ATOM 706 C C . PRO A 1 97 ? 2.538 4.946 6.017 1.00 54.97 97 PRO A C 1
ATOM 708 O O . PRO A 1 97 ? 2.518 3.785 5.611 1.00 54.97 97 PRO A O 1
ATOM 711 N N . CYS A 1 98 ? 2.987 5.958 5.311 1.00 67.56 98 CYS A N 1
ATOM 712 C CA . CYS A 1 98 ? 3.780 5.856 4.126 1.00 67.56 98 CYS A CA 1
ATOM 713 C C . CYS A 1 98 ? 5.262 5.825 4.503 1.00 67.56 98 CYS A C 1
ATOM 715 O O . CYS A 1 98 ? 5.678 6.468 5.475 1.00 67.56 98 CYS A O 1
ATOM 717 N N . PRO A 1 99 ? 6.094 5.139 3.717 1.00 75.88 99 PRO A N 1
ATOM 718 C CA . PRO A 1 99 ? 5.743 4.427 2.485 1.00 75.88 99 PRO A CA 1
ATOM 719 C C . PRO A 1 99 ? 5.375 2.943 2.711 1.00 75.88 99 PRO A C 1
ATOM 721 O O . PRO A 1 99 ? 5.513 2.440 3.828 1.00 75.88 99 PRO A O 1
ATOM 724 N N . TRP A 1 100 ? 4.948 2.231 1.652 1.00 87.12 100 TRP A N 1
ATOM 725 C CA . TRP A 1 100 ? 4.762 0.771 1.708 1.00 87.12 100 TRP A CA 1
ATOM 726 C C . TRP A 1 100 ? 6.027 0.082 2.246 1.00 87.12 100 TRP A C 1
ATOM 728 O O . TRP A 1 100 ? 7.150 0.544 2.013 1.00 87.12 100 TRP A O 1
ATOM 738 N N . SER A 1 101 ? 5.854 -1.024 2.970 1.00 87.19 101 SER A N 1
ATOM 739 C CA . SER A 1 101 ? 6.967 -1.854 3.415 1.00 87.19 101 SER A CA 1
ATOM 740 C C . SER A 1 101 ? 7.706 -2.425 2.215 1.00 87.19 101 SER A C 1
ATOM 742 O O . SER A 1 101 ? 7.117 -2.672 1.157 1.00 87.19 101 SER A O 1
ATOM 744 N N . ASP A 1 102 ? 9.001 -2.673 2.398 1.00 84.69 102 ASP A N 1
ATOM 745 C CA . ASP A 1 102 ? 9.825 -3.243 1.342 1.00 84.69 102 ASP A CA 1
ATOM 746 C C . ASP A 1 102 ? 9.205 -4.577 0.887 1.00 84.69 102 ASP A C 1
ATOM 748 O O . ASP A 1 102 ? 9.019 -4.771 -0.309 1.00 84.69 102 ASP A O 1
ATOM 752 N N . GLU A 1 103 ? 8.750 -5.433 1.815 1.00 87.44 103 GLU A N 1
ATOM 753 C CA . GLU A 1 103 ? 8.075 -6.709 1.526 1.00 87.44 103 GLU A CA 1
ATOM 754 C C . GLU A 1 103 ? 6.817 -6.562 0.657 1.00 87.44 103 GLU A C 1
ATOM 756 O O . GLU A 1 103 ? 6.589 -7.382 -0.236 1.00 87.44 103 GLU A O 1
ATOM 761 N N . ALA A 1 104 ? 6.007 -5.525 0.883 1.00 90.69 104 ALA A N 1
ATOM 762 C CA . ALA A 1 104 ? 4.822 -5.270 0.071 1.00 90.69 104 ALA A CA 1
ATOM 763 C C . ALA A 1 104 ? 5.207 -4.833 -1.348 1.00 90.69 104 ALA A C 1
ATOM 765 O O . ALA A 1 104 ? 4.636 -5.325 -2.322 1.00 90.69 104 ALA A O 1
ATOM 766 N N . VAL A 1 105 ? 6.222 -3.971 -1.479 1.00 89.25 105 VAL A N 1
ATOM 767 C CA . VAL A 1 105 ? 6.781 -3.579 -2.782 1.00 89.25 105 VAL A CA 1
ATOM 768 C C . VAL A 1 105 ? 7.335 -4.803 -3.522 1.00 89.25 105 VAL A C 1
ATOM 770 O O . VAL A 1 105 ? 7.053 -4.974 -4.708 1.00 89.25 105 VAL A O 1
ATOM 773 N N . ILE A 1 106 ? 8.049 -5.695 -2.818 1.00 88.00 106 ILE A N 1
ATOM 774 C CA . ILE A 1 106 ? 8.552 -6.970 -3.356 1.00 88.00 106 ILE A CA 1
ATOM 775 C C . ILE A 1 106 ? 7.414 -7.802 -3.932 1.00 88.00 106 ILE A C 1
ATOM 777 O O . ILE A 1 106 ? 7.467 -8.185 -5.101 1.00 88.00 106 ILE A O 1
ATOM 781 N N . GLY A 1 107 ? 6.404 -8.099 -3.113 1.00 91.94 107 GLY A N 1
ATOM 782 C CA . GLY A 1 107 ? 5.302 -8.970 -3.509 1.00 91.94 107 GLY A CA 1
ATOM 783 C C . GLY A 1 107 ? 4.514 -8.389 -4.680 1.00 91.94 107 GLY A C 1
ATOM 784 O O . GLY A 1 107 ? 4.186 -9.103 -5.628 1.00 91.94 107 GLY A O 1
ATOM 785 N N . PHE A 1 108 ? 4.280 -7.075 -4.660 1.00 93.31 108 PHE A N 1
ATOM 786 C CA . PHE A 1 108 ? 3.575 -6.386 -5.733 1.00 93.31 108 PHE A CA 1
ATOM 787 C C . PHE A 1 108 ? 4.370 -6.435 -7.042 1.00 93.31 108 PHE A C 1
ATOM 789 O O . PHE A 1 108 ? 3.845 -6.844 -8.079 1.00 93.31 108 PHE A O 1
ATOM 796 N N . GLY A 1 109 ? 5.657 -6.081 -6.991 1.00 92.25 109 GLY A N 1
ATOM 797 C CA . GLY A 1 109 ? 6.531 -6.111 -8.157 1.00 92.25 109 GLY A CA 1
ATOM 798 C C . GLY A 1 109 ? 6.712 -7.516 -8.723 1.00 92.25 109 GLY A C 1
ATOM 799 O O . GLY A 1 109 ? 6.693 -7.689 -9.944 1.00 92.25 109 GLY A O 1
ATOM 800 N N . GLN A 1 110 ? 6.840 -8.531 -7.864 1.00 93.19 110 GLN A N 1
ATOM 801 C CA . GLN A 1 110 ? 6.898 -9.936 -8.276 1.00 93.19 110 GLN A CA 1
ATOM 802 C C . GLN A 1 110 ? 5.661 -10.340 -9.061 1.00 93.19 110 GLN A C 1
ATOM 804 O O . GLN A 1 110 ? 5.803 -10.861 -10.170 1.00 93.19 110 GLN A O 1
ATOM 809 N N . CYS A 1 111 ? 4.477 -10.002 -8.553 1.00 95.62 111 CYS A N 1
ATOM 810 C CA . CYS A 1 111 ? 3.241 -10.277 -9.261 1.00 95.62 111 CYS A CA 1
ATOM 811 C C . CYS A 1 111 ? 3.221 -9.628 -10.653 1.00 95.62 111 CYS A C 1
ATOM 813 O O . CYS A 1 111 ? 3.008 -10.314 -11.656 1.00 95.62 111 CYS A O 1
ATOM 815 N N . VAL A 1 112 ? 3.526 -8.327 -10.749 1.00 94.44 112 VAL A N 1
ATOM 816 C CA . VAL A 1 112 ? 3.495 -7.598 -12.030 1.00 94.44 112 VAL A CA 1
ATOM 817 C C . VAL A 1 112 ? 4.486 -8.183 -13.037 1.00 94.44 112 VAL A C 1
ATOM 819 O O . VAL A 1 112 ? 4.192 -8.298 -14.230 1.00 94.44 112 VAL A O 1
ATOM 822 N N . ILE A 1 113 ? 5.686 -8.532 -12.579 1.00 92.69 113 ILE A N 1
ATOM 823 C CA . ILE A 1 113 ? 6.800 -8.876 -13.464 1.00 92.69 113 ILE A CA 1
ATOM 824 C C . ILE A 1 113 ? 6.799 -10.349 -13.847 1.00 92.69 113 ILE A C 1
ATOM 826 O O . ILE A 1 113 ? 7.102 -10.668 -15.003 1.00 92.69 113 ILE A O 1
ATOM 830 N N . GLN A 1 114 ? 6.461 -11.226 -12.905 1.00 92.62 114 GLN A N 1
ATOM 831 C CA . GLN A 1 114 ? 6.636 -12.669 -13.041 1.00 92.62 114 GLN A CA 1
ATOM 832 C C . GLN A 1 114 ? 5.315 -13.428 -13.135 1.00 92.62 114 GLN A C 1
ATOM 834 O O . GLN A 1 114 ? 5.240 -14.371 -13.925 1.00 92.62 114 GLN A O 1
ATOM 839 N N . ASP A 1 115 ? 4.288 -13.016 -12.390 1.00 94.50 115 ASP A N 1
ATOM 840 C CA . ASP A 1 115 ? 3.079 -13.832 -12.233 1.00 94.50 115 ASP A CA 1
ATOM 841 C C . ASP A 1 115 ? 1.986 -13.469 -13.241 1.00 94.50 115 ASP A C 1
ATOM 843 O O . ASP A 1 115 ? 1.288 -14.354 -13.742 1.00 94.50 115 ASP A O 1
ATOM 847 N N . LEU A 1 116 ? 1.856 -12.187 -13.591 1.00 95.44 116 LEU A N 1
ATOM 848 C CA . LEU A 1 116 ? 0.846 -11.742 -14.545 1.00 95.44 116 LEU A CA 1
ATOM 849 C C . LEU A 1 116 ? 1.222 -12.040 -16.001 1.00 95.44 116 LEU A C 1
ATOM 851 O O . LEU A 1 116 ? 2.327 -11.759 -16.499 1.00 95.44 116 LEU A O 1
ATOM 855 N N . THR A 1 117 ? 0.233 -12.538 -16.741 1.00 96.06 117 THR A N 1
ATOM 856 C CA . THR A 1 117 ? 0.314 -12.640 -18.196 1.00 96.06 117 THR A CA 1
ATOM 857 C C . THR A 1 117 ? 0.110 -11.267 -18.843 1.00 96.06 117 THR A C 1
ATOM 859 O O . THR A 1 117 ? -0.370 -10.316 -18.227 1.00 96.06 117 THR A O 1
ATOM 862 N N . CYS A 1 118 ? 0.457 -11.132 -20.129 1.00 96.12 118 CYS A N 1
ATOM 863 C CA . CYS A 1 118 ? 0.137 -9.892 -20.843 1.00 96.12 118 CYS A CA 1
ATOM 864 C C . CYS A 1 118 ? -1.371 -9.685 -21.041 1.00 96.12 118 CYS A C 1
ATOM 866 O O . CYS A 1 118 ? -1.785 -8.548 -21.219 1.00 96.12 118 CYS A O 1
ATOM 868 N N . GLU A 1 119 ? -2.180 -10.746 -21.018 1.00 96.00 119 GLU A N 1
ATOM 869 C CA . GLU A 1 119 ? -3.640 -10.617 -21.063 1.00 96.00 119 GLU A CA 1
ATOM 870 C C . GLU A 1 119 ? -4.156 -9.962 -19.777 1.00 96.00 119 GLU A C 1
ATOM 872 O O . GLU A 1 119 ? -4.902 -8.987 -19.854 1.00 96.00 119 GLU A O 1
ATOM 877 N N . ASP A 1 120 ? -3.652 -10.400 -18.619 1.00 94.62 120 ASP A N 1
ATOM 878 C CA . ASP A 1 120 ? -3.985 -9.805 -17.319 1.00 94.62 120 ASP A CA 1
ATOM 879 C C . ASP A 1 120 ? -3.563 -8.331 -17.261 1.00 94.62 120 ASP A C 1
ATOM 881 O O . ASP A 1 120 ? -4.353 -7.468 -16.887 1.00 94.62 120 ASP A O 1
ATOM 885 N N . ILE A 1 121 ? -2.345 -8.013 -17.715 1.00 92.88 121 ILE A N 1
ATOM 886 C CA . ILE A 1 121 ? -1.835 -6.632 -17.769 1.00 92.88 121 ILE A CA 1
ATOM 887 C C . ILE A 1 121 ? -2.703 -5.737 -18.661 1.00 92.88 121 ILE A C 1
ATOM 889 O O . ILE A 1 121 ? -3.019 -4.611 -18.284 1.00 92.88 121 ILE A O 1
ATOM 893 N N . LEU A 1 122 ? -3.098 -6.219 -19.840 1.00 93.81 122 LEU A N 1
ATOM 894 C CA . LEU A 1 122 ? -3.884 -5.431 -20.793 1.00 93.81 122 LEU A CA 1
ATOM 895 C C . LEU A 1 122 ? -5.364 -5.306 -20.412 1.00 93.81 122 LEU A C 1
ATOM 897 O O . LEU A 1 122 ? -6.039 -4.425 -20.941 1.00 93.81 122 LEU A O 1
ATOM 901 N N . SER A 1 123 ? -5.868 -6.158 -19.515 1.00 90.75 123 SER A N 1
ATOM 902 C CA . SER A 1 123 ? -7.240 -6.058 -19.002 1.00 90.75 123 SER A CA 1
ATOM 903 C C . SER A 1 123 ? -7.477 -4.790 -18.170 1.00 90.75 123 SER A C 1
ATOM 905 O O . SER A 1 123 ? -8.613 -4.337 -18.065 1.00 90.75 123 SER A O 1
ATOM 907 N N . GLY A 1 124 ? -6.405 -4.193 -17.631 1.00 80.12 124 GLY A N 1
ATOM 908 C CA . GLY A 1 124 ? -6.456 -3.047 -16.721 1.00 80.12 124 GLY A CA 1
ATOM 909 C C . GLY A 1 124 ? -6.539 -3.430 -15.239 1.00 80.12 124 GLY A C 1
ATOM 910 O O . GLY A 1 124 ? -6.313 -2.571 -14.393 1.00 80.12 124 GLY A O 1
ATOM 911 N N . ASP A 1 125 ? -6.767 -4.707 -14.917 1.00 86.12 125 ASP A N 1
ATOM 912 C CA . ASP A 1 125 ? -6.957 -5.174 -13.535 1.00 86.12 125 ASP A CA 1
ATOM 913 C C . ASP A 1 125 ? -5.647 -5.558 -12.824 1.00 86.12 125 ASP A C 1
ATOM 915 O O . ASP A 1 125 ? -5.655 -5.916 -11.646 1.00 86.12 125 ASP A O 1
ATOM 919 N N . ALA A 1 126 ? -4.501 -5.476 -13.508 1.00 89.12 126 ALA A N 1
ATOM 920 C CA . ALA A 1 126 ? -3.203 -5.885 -12.970 1.00 89.12 126 ALA A CA 1
ATOM 921 C C . ALA A 1 126 ? -2.853 -5.278 -11.596 1.00 89.12 126 ALA A C 1
ATOM 923 O O . ALA A 1 126 ? -2.459 -6.047 -10.715 1.00 89.12 126 ALA A O 1
ATOM 924 N N . PRO A 1 127 ? -3.028 -3.962 -11.345 1.00 88.31 127 PRO A N 1
ATOM 925 C CA . PRO A 1 127 ? -2.755 -3.399 -10.024 1.00 88.31 127 PRO A CA 1
ATOM 926 C C . PRO A 1 127 ? -3.627 -4.021 -8.929 1.00 88.31 127 PRO A C 1
ATOM 928 O O . PRO A 1 127 ? -3.133 -4.367 -7.860 1.00 88.31 127 PRO A O 1
ATOM 931 N N . THR A 1 128 ? -4.918 -4.222 -9.202 1.00 89.44 128 THR A N 1
ATOM 932 C CA . THR A 1 128 ? -5.851 -4.834 -8.250 1.00 89.44 128 THR A CA 1
ATOM 933 C C . THR A 1 128 ? -5.501 -6.2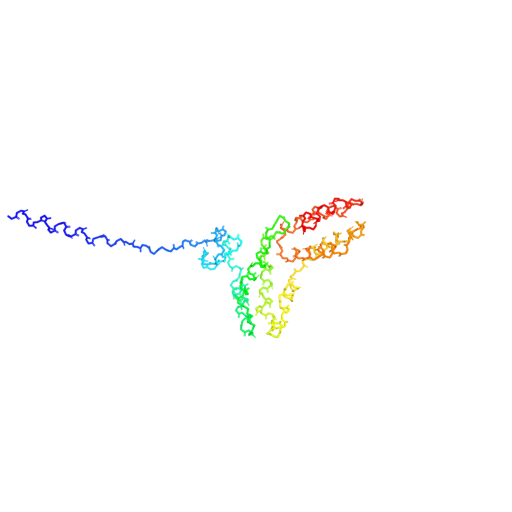95 -7.986 1.00 89.44 128 THR A C 1
ATOM 935 O O . THR A 1 128 ? -5.474 -6.707 -6.827 1.00 89.44 128 THR A O 1
ATOM 938 N N . LEU A 1 129 ? -5.185 -7.066 -9.032 1.00 93.19 129 LEU A N 1
ATOM 939 C CA . LEU A 1 129 ? -4.764 -8.463 -8.905 1.00 93.19 129 LEU A CA 1
ATOM 940 C C . LEU A 1 129 ? -3.499 -8.586 -8.047 1.00 93.19 129 LEU A C 1
ATOM 942 O O . LEU A 1 129 ? -3.468 -9.393 -7.119 1.00 93.19 129 LEU A O 1
ATOM 946 N N . CYS A 1 130 ? -2.494 -7.745 -8.303 1.00 94.88 130 CYS A N 1
ATOM 947 C CA . CYS A 1 130 ? -1.234 -7.788 -7.564 1.00 94.88 130 CYS A CA 1
ATOM 948 C C . CYS A 1 130 ? -1.333 -7.269 -6.135 1.00 94.88 130 CYS A C 1
ATOM 950 O O . CYS A 1 130 ? -0.656 -7.773 -5.243 1.00 94.88 130 CYS A O 1
ATOM 952 N N . TYR A 1 131 ? -2.211 -6.306 -5.876 1.00 92.94 131 TYR A N 1
ATOM 953 C CA . TYR A 1 131 ? -2.511 -5.899 -4.511 1.00 92.94 131 TYR A CA 1
ATOM 954 C C . TYR A 1 131 ? -3.198 -7.030 -3.722 1.00 92.94 131 TYR A C 1
ATOM 956 O O . TYR A 1 131 ? -2.847 -7.307 -2.574 1.00 92.94 131 TYR A O 1
ATOM 964 N N . GLN A 1 132 ? -4.152 -7.733 -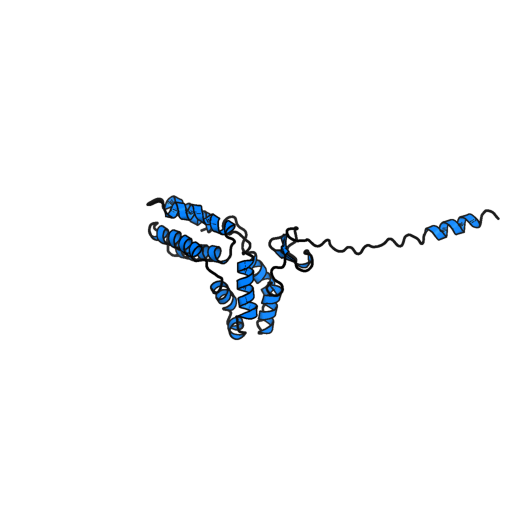4.340 1.00 93.50 132 GLN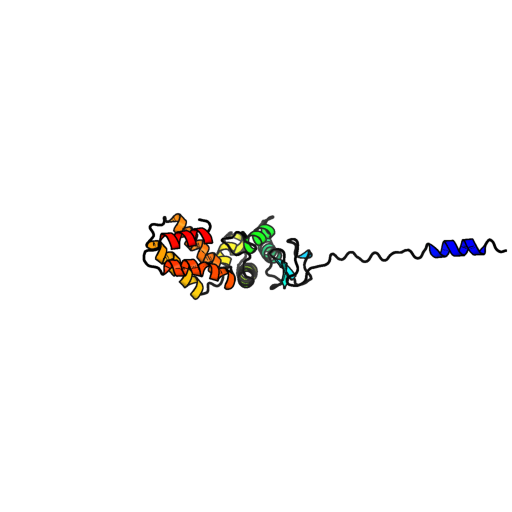 A N 1
ATOM 965 C CA . GLN A 1 132 ? -4.854 -8.851 -3.702 1.00 93.50 132 GLN A CA 1
ATOM 966 C C . GLN A 1 132 ? -3.948 -10.064 -3.455 1.00 93.50 132 GLN A C 1
ATOM 968 O O . GLN A 1 132 ? -4.198 -10.816 -2.509 1.00 93.50 132 GLN A O 1
ATOM 973 N N . SER A 1 133 ? -2.899 -10.244 -4.264 1.00 93.88 133 SER A N 1
ATOM 974 C CA . SER A 1 133 ? -1.908 -11.306 -4.071 1.00 93.88 133 SER A CA 1
ATOM 975 C C . SER A 1 133 ? -0.892 -11.016 -2.969 1.00 93.88 133 SER A C 1
ATOM 977 O O . SER A 1 133 ? -0.145 -11.923 -2.610 1.00 93.88 133 SER A O 1
ATOM 979 N N . LEU A 1 134 ? -0.838 -9.787 -2.436 1.00 95.12 134 LEU A N 1
ATOM 980 C CA . LEU A 1 134 ? 0.013 -9.486 -1.285 1.00 95.12 134 LEU A CA 1
ATOM 981 C C . LEU A 1 134 ? -0.354 -10.381 -0.104 1.00 95.12 134 LEU A C 1
ATOM 983 O O . LEU A 1 134 ? -1.518 -10.751 0.080 1.00 95.12 134 LEU A O 1
ATOM 987 N N . ASP A 1 135 ? 0.640 -10.716 0.708 1.00 95.31 135 ASP A N 1
ATOM 988 C CA . ASP A 1 135 ? 0.389 -11.521 1.891 1.00 95.31 135 ASP A CA 1
ATOM 989 C C . ASP A 1 135 ? -0.430 -10.703 2.898 1.00 95.31 135 ASP A C 1
ATOM 991 O O . ASP A 1 135 ? -0.205 -9.508 3.099 1.00 95.31 135 ASP A O 1
ATOM 995 N N . LEU A 1 136 ? -1.417 -11.346 3.515 1.00 95.88 136 LEU A N 1
ATOM 996 C CA . LEU A 1 136 ? -2.236 -10.752 4.565 1.00 95.88 136 LEU A CA 1
ATOM 997 C C . LEU A 1 136 ? -2.024 -11.585 5.827 1.00 95.88 136 LEU A C 1
ATOM 999 O O . LEU A 1 136 ? -2.668 -12.630 5.981 1.00 95.88 136 LEU A O 1
ATOM 1003 N N . PRO A 1 137 ? -1.111 -11.164 6.720 1.00 96.31 137 PRO A N 1
ATOM 1004 C CA . PRO A 1 137 ? -0.850 -11.897 7.945 1.00 96.31 137 PRO A CA 1
ATOM 1005 C C . PRO A 1 137 ? -2.145 -12.096 8.736 1.00 96.31 137 PRO A C 1
ATOM 1007 O O . PRO A 1 137 ? -2.884 -11.143 8.985 1.00 96.31 137 PRO A O 1
ATOM 1010 N N . GLN A 1 138 ? -2.414 -13.340 9.140 1.00 96.75 138 GLN A N 1
ATOM 1011 C CA . GLN A 1 138 ? -3.670 -13.711 9.801 1.00 96.75 138 GLN A CA 1
ATOM 1012 C C . GLN A 1 138 ? -3.955 -12.856 11.042 1.00 96.75 138 GLN A C 1
ATOM 1014 O O . GLN A 1 138 ? -5.096 -12.467 11.264 1.00 96.75 138 GLN A O 1
ATOM 1019 N N . GLU A 1 139 ? -2.927 -12.550 11.834 1.00 96.56 139 GLU A N 1
ATOM 1020 C CA . GLU A 1 139 ? -3.061 -11.714 13.029 1.00 96.56 139 GLU A CA 1
ATOM 1021 C C . GLU A 1 139 ? -3.547 -10.301 12.685 1.00 96.56 139 GLU A C 1
ATOM 1023 O O . GLU A 1 139 ? -4.461 -9.788 13.321 1.00 96.56 139 GLU A O 1
ATOM 1028 N N . ARG A 1 140 ? -3.011 -9.695 11.621 1.00 96.19 140 ARG A N 1
ATOM 1029 C CA . ARG A 1 140 ? -3.436 -8.363 11.178 1.00 96.19 140 ARG A CA 1
ATOM 1030 C C . ARG A 1 140 ? -4.869 -8.356 10.660 1.00 96.19 140 ARG A C 1
ATOM 1032 O O . ARG A 1 140 ? -5.627 -7.450 10.986 1.00 96.19 140 ARG A O 1
ATOM 1039 N N . ALA A 1 141 ? -5.251 -9.390 9.906 1.00 96.50 141 ALA A N 1
ATOM 1040 C CA . ALA A 1 141 ? -6.631 -9.568 9.461 1.00 96.50 141 ALA A CA 1
ATOM 1041 C C . ALA A 1 141 ? -7.600 -9.657 10.650 1.00 96.50 141 ALA A C 1
ATOM 1043 O O . ALA A 1 141 ? -8.610 -8.965 10.662 1.00 96.50 141 ALA A O 1
ATOM 1044 N N . GLN A 1 142 ? -7.248 -10.434 11.680 1.00 96.12 142 GLN A N 1
ATOM 1045 C CA . GLN A 1 142 ? -8.062 -10.571 12.892 1.00 96.12 142 GLN A CA 1
ATOM 1046 C C . GLN A 1 142 ? -8.239 -9.245 13.639 1.00 96.12 142 GLN A C 1
ATOM 1048 O O . GLN A 1 142 ? -9.336 -8.968 14.114 1.00 96.12 142 GLN A O 1
ATOM 1053 N N . ARG A 1 143 ? -7.193 -8.413 13.720 1.00 95.44 143 ARG A N 1
ATOM 1054 C CA . ARG A 1 143 ? -7.297 -7.076 14.330 1.00 95.44 143 ARG A CA 1
ATOM 1055 C C . ARG A 1 143 ? -8.225 -6.160 13.530 1.00 95.44 143 ARG A C 1
ATOM 1057 O O . ARG A 1 143 ? -9.061 -5.480 14.120 1.00 95.44 143 ARG A O 1
ATOM 1064 N N . CYS A 1 144 ? -8.132 -6.183 12.198 1.00 95.88 144 CYS A N 1
ATOM 1065 C CA . CYS A 1 144 ? -9.073 -5.450 11.350 1.00 95.88 144 CYS A CA 1
ATOM 1066 C C . CYS A 1 144 ? -10.512 -5.936 11.548 1.00 95.88 144 CYS A C 1
ATOM 1068 O O . CYS A 1 144 ? -11.399 -5.116 11.775 1.00 95.88 144 CYS A O 1
ATOM 1070 N N . ASP A 1 145 ? -10.738 -7.252 11.525 1.00 95.56 145 ASP A N 1
ATOM 1071 C CA . ASP A 1 145 ? -12.061 -7.845 11.743 1.00 95.56 145 ASP A CA 1
ATOM 1072 C C . ASP A 1 145 ? -12.655 -7.439 13.095 1.00 95.56 145 ASP A C 1
ATOM 1074 O O . ASP A 1 145 ? -13.827 -7.079 13.150 1.00 95.56 145 ASP A O 1
ATOM 1078 N N . ALA A 1 146 ? -11.852 -7.425 14.165 1.00 93.69 146 ALA A N 1
ATOM 1079 C CA . ALA A 1 146 ? -12.303 -7.018 15.494 1.00 93.69 146 ALA A CA 1
ATOM 1080 C C . ALA A 1 146 ? -12.777 -5.555 15.532 1.00 93.69 146 ALA A C 1
ATOM 1082 O O . ALA A 1 146 ? -13.836 -5.264 16.086 1.00 93.69 146 ALA A O 1
ATOM 1083 N N . ILE A 1 147 ? -12.033 -4.635 14.906 1.00 93.56 147 ILE A N 1
ATOM 1084 C CA . ILE A 1 147 ? -12.431 -3.222 14.806 1.00 93.56 147 ILE A CA 1
ATOM 1085 C C . ILE A 1 147 ? -13.753 -3.096 14.036 1.00 93.56 147 ILE A C 1
ATOM 1087 O O . ILE A 1 147 ? -14.680 -2.430 14.498 1.00 93.56 147 ILE A O 1
ATOM 1091 N N . ILE A 1 148 ? -13.855 -3.760 12.881 1.00 93.88 148 ILE A N 1
ATOM 1092 C CA . ILE A 1 148 ? -15.030 -3.695 12.002 1.00 93.88 148 ILE A CA 1
ATOM 1093 C C . ILE A 1 148 ? -16.267 -4.304 12.682 1.00 93.88 148 ILE A C 1
ATOM 1095 O O . ILE A 1 148 ? -17.345 -3.717 12.617 1.00 93.88 148 ILE A O 1
ATOM 1099 N N . GLU A 1 149 ? -16.123 -5.445 13.361 1.00 93.19 149 GLU A N 1
ATOM 1100 C CA . GLU A 1 149 ? -17.210 -6.092 14.105 1.00 93.19 149 GLU A CA 1
ATOM 1101 C C . GLU A 1 149 ? -17.706 -5.198 15.248 1.00 93.19 149 GLU A C 1
ATOM 1103 O O . GLU A 1 149 ? -18.913 -5.023 15.417 1.00 93.19 149 GLU A O 1
ATOM 1108 N N . SER A 1 150 ? -16.808 -4.545 15.991 1.00 92.44 150 SER A N 1
ATOM 1109 C CA . SER A 1 150 ? -17.218 -3.609 17.044 1.00 92.44 150 SER A CA 1
ATOM 1110 C C . SER A 1 150 ? -17.967 -2.390 16.492 1.00 92.44 150 SER A C 1
ATOM 1112 O O . SER A 1 150 ? -18.920 -1.920 17.122 1.00 92.44 150 SER A O 1
ATOM 1114 N N . MET A 1 151 ? -17.628 -1.919 15.285 1.00 92.19 151 MET A N 1
ATOM 1115 C CA . MET A 1 151 ? -18.354 -0.829 14.619 1.00 92.19 151 MET A CA 1
ATOM 1116 C C . MET A 1 151 ? -19.805 -1.185 14.264 1.00 92.19 151 MET A C 1
ATOM 1118 O O . MET A 1 151 ? -20.634 -0.276 14.162 1.00 92.19 151 MET A O 1
ATOM 1122 N N . ASP A 1 152 ? -20.158 -2.470 14.125 1.00 90.25 152 ASP A N 1
ATOM 1123 C CA . ASP A 1 152 ? -21.549 -2.885 13.884 1.00 90.25 152 ASP A CA 1
ATOM 1124 C C . ASP A 1 152 ? -22.484 -2.445 15.020 1.00 90.25 152 ASP A C 1
ATOM 1126 O O . ASP A 1 152 ? -23.677 -2.221 14.794 1.00 90.25 152 ASP A O 1
ATOM 1130 N N . SER A 1 153 ? -21.943 -2.273 16.229 1.00 89.31 153 SER A N 1
ATOM 1131 C CA . SER A 1 153 ? -22.688 -1.804 17.398 1.00 89.31 153 SER A CA 1
ATOM 1132 C C . SER A 1 153 ? -22.828 -0.276 17.493 1.00 89.31 153 SER A C 1
ATOM 1134 O O . SER A 1 153 ? -23.638 0.204 18.286 1.00 89.31 153 SER A O 1
ATOM 1136 N N . CYS A 1 154 ? -22.105 0.491 16.667 1.00 90.75 154 CYS A N 1
ATOM 1137 C CA . CYS A 1 154 ? -21.907 1.935 16.844 1.00 90.75 154 CYS A CA 1
ATOM 1138 C C . CYS A 1 154 ? -22.724 2.844 15.913 1.00 90.75 154 CYS A C 1
ATOM 1140 O O . CYS A 1 154 ? -22.374 4.006 15.739 1.00 90.75 154 CYS A O 1
ATOM 1142 N N . GLU A 1 155 ? -23.811 2.339 15.318 1.00 89.19 155 GLU A N 1
ATOM 1143 C CA . GLU A 1 155 ? -24.688 3.092 14.394 1.00 89.19 155 GLU A CA 1
ATOM 1144 C C . GLU A 1 155 ? -23.931 3.860 13.283 1.00 89.19 155 GLU A C 1
ATOM 1146 O O . GLU A 1 155 ? -24.352 4.929 12.848 1.00 89.19 155 GLU A O 1
ATOM 1151 N N . VAL A 1 156 ? -22.821 3.299 12.790 1.00 90.31 156 VAL A N 1
ATOM 1152 C CA . VAL A 1 156 ? -22.035 3.877 11.688 1.00 90.31 156 VAL A CA 1
ATOM 1153 C C . VAL A 1 156 ? -22.714 3.591 10.356 1.00 90.31 156 VAL A C 1
ATOM 1155 O O . VAL A 1 156 ? -23.164 2.458 10.125 1.00 90.31 156 VAL A O 1
ATOM 1158 N N . ASP A 1 157 ? -22.757 4.582 9.466 1.00 91.75 157 ASP A N 1
ATOM 1159 C CA . ASP A 1 157 ? -23.253 4.377 8.112 1.00 91.75 157 ASP A CA 1
ATOM 1160 C C . ASP A 1 157 ? -22.362 3.416 7.303 1.00 91.75 157 ASP A C 1
ATOM 1162 O O . ASP A 1 157 ? -21.230 3.074 7.660 1.00 91.75 157 ASP A O 1
ATOM 1166 N N . SER A 1 158 ? -22.925 2.898 6.214 1.00 90.00 158 SER A N 1
ATOM 1167 C CA . SER A 1 158 ? -22.274 1.874 5.401 1.00 90.00 158 SER A CA 1
ATOM 1168 C C . SER A 1 158 ? -21.070 2.381 4.608 1.00 90.00 158 SER A C 1
ATOM 1170 O O . SER A 1 158 ? -20.255 1.558 4.204 1.00 90.00 158 SER A O 1
ATOM 1172 N N . GLU A 1 159 ? -20.990 3.685 4.330 1.00 90.75 159 GLU A N 1
ATOM 1173 C CA . GLU A 1 159 ? -19.911 4.284 3.538 1.00 90.75 159 GLU A CA 1
ATOM 1174 C C . GLU A 1 159 ? -18.650 4.380 4.392 1.00 90.75 159 GLU A C 1
ATOM 1176 O O . GLU A 1 159 ? -17.664 3.716 4.076 1.00 90.75 159 GLU A O 1
ATOM 1181 N N . THR A 1 160 ? -18.742 5.029 5.556 1.00 88.25 160 THR A N 1
ATOM 1182 C CA . THR A 1 160 ? -17.656 5.088 6.545 1.00 88.25 160 THR A CA 1
ATOM 1183 C C . THR A 1 160 ? -17.177 3.686 6.924 1.00 88.25 160 THR A C 1
ATOM 1185 O O . THR A 1 160 ? -15.981 3.413 6.969 1.00 88.25 160 THR A O 1
ATOM 1188 N N . ARG A 1 161 ? -18.092 2.729 7.129 1.00 89.44 161 ARG A N 1
ATOM 1189 C CA . ARG A 1 161 ? -17.701 1.340 7.428 1.00 89.44 161 ARG A CA 1
ATOM 1190 C C . ARG A 1 161 ? -16.917 0.687 6.288 1.00 89.44 161 ARG A C 1
ATOM 1192 O O . ARG A 1 161 ? -15.972 -0.055 6.549 1.00 89.44 161 ARG A O 1
ATOM 1199 N N . ALA A 1 162 ? -17.311 0.924 5.038 1.00 88.81 162 ALA A N 1
ATOM 1200 C CA . ALA A 1 162 ? -16.610 0.380 3.880 1.00 88.81 162 ALA A CA 1
ATOM 1201 C C . ALA A 1 162 ? -15.211 0.995 3.723 1.00 88.81 162 ALA A C 1
ATOM 1203 O O . ALA A 1 162 ? -14.277 0.275 3.369 1.00 88.81 162 ALA A O 1
ATOM 1204 N N . GLU A 1 163 ? -15.054 2.282 4.029 1.00 88.81 163 GLU A N 1
ATOM 1205 C CA . GLU A 1 163 ? -13.759 2.969 4.023 1.00 88.81 163 GLU A CA 1
ATOM 1206 C C . GLU A 1 163 ? -12.820 2.408 5.091 1.00 88.81 163 GLU A C 1
ATOM 1208 O O . GLU A 1 163 ? -11.689 2.049 4.773 1.00 88.81 163 GLU A O 1
ATOM 1213 N N . VAL A 1 164 ? -13.301 2.206 6.322 1.00 89.44 164 VAL A N 1
ATOM 1214 C CA . VAL A 1 164 ? -12.510 1.577 7.398 1.00 89.44 164 VAL A CA 1
ATOM 1215 C C . VAL A 1 164 ? -12.128 0.149 7.047 1.00 89.44 164 VAL A C 1
ATOM 1217 O O . VAL A 1 164 ? -10.982 -0.258 7.248 1.00 89.44 164 VAL A O 1
ATOM 1220 N N . PHE A 1 165 ? -13.072 -0.612 6.484 1.00 91.38 165 PHE A N 1
ATOM 1221 C CA . PHE A 1 165 ? -12.802 -1.958 5.993 1.00 91.38 165 PHE A CA 1
ATOM 1222 C C . PHE A 1 165 ? -11.654 -1.936 4.976 1.00 91.38 165 PHE A C 1
ATOM 1224 O O . PHE A 1 165 ? -10.669 -2.654 5.133 1.00 91.38 165 PHE A O 1
ATOM 1231 N N . GLN A 1 166 ? -11.744 -1.096 3.944 1.00 89.19 166 GLN A N 1
ATOM 1232 C CA . GLN A 1 166 ? -10.716 -1.023 2.906 1.00 89.19 166 GLN A CA 1
ATOM 1233 C C . GLN A 1 166 ? -9.378 -0.520 3.459 1.00 89.19 166 GLN A C 1
ATOM 1235 O O . GLN A 1 166 ? -8.348 -1.149 3.211 1.00 89.19 166 GLN A O 1
ATOM 1240 N N . GLY A 1 167 ? -9.402 0.550 4.253 1.00 89.12 167 GLY A N 1
ATOM 1241 C CA . GLY A 1 167 ? -8.221 1.174 4.837 1.00 89.12 167 GLY A CA 1
ATOM 1242 C C . GLY A 1 167 ? -7.465 0.237 5.773 1.00 89.12 167 GLY A C 1
ATOM 1243 O O . GLY A 1 167 ? -6.253 0.081 5.633 1.00 89.12 167 GLY A O 1
ATOM 1244 N N . CYS A 1 168 ? -8.156 -0.459 6.682 1.00 92.50 168 CYS A N 1
ATOM 1245 C CA . CYS A 1 168 ? -7.490 -1.360 7.625 1.00 92.50 168 CYS A CA 1
ATOM 1246 C C . CYS A 1 168 ? -6.798 -2.519 6.903 1.00 92.50 168 CYS A C 1
ATOM 1248 O O . CYS A 1 168 ? -5.626 -2.806 7.152 1.00 92.50 168 CYS A O 1
ATOM 1250 N N . TYR A 1 169 ? -7.494 -3.157 5.959 1.00 93.19 169 TYR A N 1
ATOM 1251 C CA . TYR A 1 169 ? -6.925 -4.259 5.186 1.00 93.19 169 TYR A CA 1
ATOM 1252 C C . TYR A 1 169 ? -5.798 -3.815 4.250 1.00 93.19 169 TYR A C 1
ATOM 1254 O O . TYR A 1 169 ? -4.891 -4.605 3.977 1.00 93.19 169 TYR A O 1
ATOM 1262 N N . GLN A 1 170 ? -5.825 -2.562 3.794 1.00 90.38 170 GLN A N 1
ATOM 1263 C CA . GLN A 1 170 ? -4.715 -1.954 3.074 1.00 90.38 170 GLN A CA 1
ATOM 1264 C C . GLN A 1 170 ? -3.491 -1.808 3.957 1.00 90.38 170 GLN A C 1
ATOM 1266 O O . GLN A 1 170 ? -2.458 -2.388 3.624 1.00 90.38 170 GLN A O 1
ATOM 1271 N N . LEU A 1 171 ? -3.622 -1.160 5.115 1.00 89.88 171 LEU A N 1
ATOM 1272 C CA . LEU A 1 171 ? -2.530 -1.053 6.082 1.00 89.88 171 LEU A CA 1
ATOM 1273 C C . LEU A 1 171 ? -1.974 -2.436 6.451 1.00 89.88 171 LEU A C 1
ATOM 1275 O O . LEU A 1 171 ? -0.765 -2.662 6.415 1.00 89.88 171 LEU A O 1
ATOM 1279 N N . ALA A 1 172 ? -2.857 -3.403 6.705 1.00 93.69 172 ALA A N 1
ATOM 1280 C CA . ALA A 1 172 ? -2.474 -4.761 7.068 1.00 93.69 172 ALA A CA 1
ATOM 1281 C C . ALA A 1 172 ? -1.557 -5.432 6.032 1.00 93.69 172 ALA A C 1
ATOM 1283 O O . ALA A 1 172 ? -0.657 -6.180 6.422 1.00 93.69 172 ALA A O 1
ATOM 1284 N N . ARG A 1 173 ? -1.765 -5.165 4.738 1.00 94.00 173 ARG A N 1
ATOM 1285 C CA . ARG A 1 173 ? -0.986 -5.741 3.629 1.00 94.00 173 ARG A CA 1
ATOM 1286 C C . ARG A 1 173 ? 0.268 -4.946 3.308 1.00 94.00 173 ARG A C 1
ATOM 1288 O O . ARG A 1 173 ? 1.280 -5.537 2.945 1.00 94.00 173 ARG A O 1
ATOM 1295 N N . THR A 1 174 ? 0.185 -3.620 3.370 1.00 91.50 174 THR A N 1
ATOM 1296 C CA . THR A 1 174 ? 1.181 -2.761 2.727 1.00 91.50 174 THR A CA 1
ATOM 1297 C C . THR A 1 174 ? 2.189 -2.153 3.683 1.00 91.50 174 THR A C 1
ATOM 1299 O O . THR A 1 174 ? 3.181 -1.623 3.201 1.00 91.50 174 THR A O 1
ATOM 1302 N N . THR A 1 175 ? 1.988 -2.197 5.003 1.00 89.00 175 THR A N 1
ATOM 1303 C CA . THR A 1 175 ? 2.862 -1.483 5.952 1.00 89.00 175 THR A CA 1
ATOM 1304 C C . THR A 1 175 ? 3.725 -2.415 6.799 1.00 89.00 175 THR A C 1
ATOM 1306 O O . THR A 1 175 ? 3.471 -3.617 6.926 1.00 89.00 175 THR A O 1
ATOM 1309 N N . THR A 1 176 ? 4.762 -1.860 7.433 1.00 89.50 176 THR A N 1
ATOM 1310 C CA . THR A 1 176 ? 5.567 -2.589 8.429 1.00 89.50 176 THR A CA 1
ATOM 1311 C C . THR A 1 176 ? 4.744 -2.895 9.683 1.00 89.50 176 THR A C 1
ATOM 1313 O O . THR A 1 176 ? 3.662 -2.340 9.867 1.00 89.50 176 THR A O 1
ATOM 1316 N N . GLU A 1 177 ? 5.241 -3.784 10.550 1.00 90.19 177 GLU A N 1
ATOM 1317 C CA . GLU A 1 177 ? 4.561 -4.096 11.821 1.00 90.19 177 GLU A CA 1
ATOM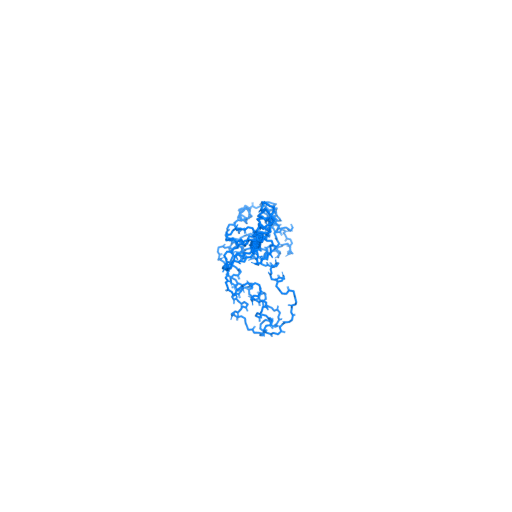 1318 C C . GLU A 1 177 ? 4.447 -2.863 12.712 1.00 90.19 177 GLU A C 1
ATOM 1320 O O . GLU A 1 177 ? 3.349 -2.518 13.118 1.00 90.19 177 GLU A O 1
ATOM 1325 N N . GLU A 1 178 ? 5.542 -2.124 12.892 1.00 88.12 178 GLU A N 1
ATOM 1326 C CA . GLU A 1 178 ? 5.562 -0.866 13.651 1.00 88.12 178 GLU A CA 1
ATOM 1327 C C . GLU A 1 178 ? 4.526 0.150 13.138 1.00 88.12 178 GLU A C 1
ATOM 1329 O O . GLU A 1 178 ? 3.848 0.816 13.916 1.00 88.12 178 GLU A O 1
ATOM 1334 N N . SER A 1 179 ? 4.375 0.254 11.815 1.00 86.94 179 SER A N 1
ATOM 1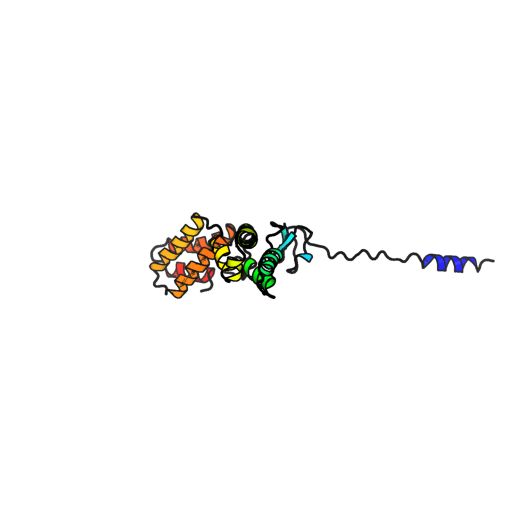335 C CA . SER A 1 179 ? 3.386 1.145 11.202 1.00 86.94 179 SER A CA 1
ATOM 1336 C C . SER A 1 179 ? 1.956 0.647 11.404 1.00 86.94 179 SER A C 1
ATOM 1338 O O . SER A 1 179 ? 1.053 1.447 11.637 1.00 86.94 179 SER A O 1
ATOM 1340 N N . PHE A 1 180 ? 1.749 -0.668 11.337 1.00 91.06 180 PHE A N 1
ATOM 1341 C CA . PHE A 1 180 ? 0.442 -1.279 11.537 1.00 91.06 180 PHE A CA 1
ATOM 1342 C C . PHE A 1 180 ? -0.008 -1.211 13.002 1.00 91.06 180 PHE A C 1
ATOM 1344 O O . PHE A 1 180 ? -1.180 -0.976 13.268 1.00 91.06 180 PHE A O 1
ATOM 1351 N N . GLU A 1 181 ? 0.913 -1.313 13.964 1.00 90.81 181 GLU A N 1
ATOM 1352 C CA . GLU A 1 181 ? 0.634 -1.199 15.404 1.00 90.81 181 GLU A CA 1
ATOM 1353 C C . GLU A 1 181 ? -0.018 0.135 15.807 1.00 90.81 181 GLU A C 1
ATOM 1355 O O . GLU A 1 181 ? -0.587 0.251 16.892 1.00 90.81 181 GLU A O 1
ATOM 1360 N N . ARG A 1 182 ? -0.031 1.136 14.922 1.00 87.62 182 ARG A N 1
ATOM 1361 C CA . ARG A 1 182 ? -0.792 2.374 15.121 1.00 87.62 182 ARG A CA 1
ATOM 1362 C C . ARG A 1 182 ? -2.295 2.149 15.275 1.00 87.62 182 ARG A C 1
ATOM 1364 O O . ARG A 1 182 ? -2.936 3.004 15.872 1.00 87.62 182 ARG A O 1
ATOM 1371 N N . ILE A 1 183 ? -2.840 1.024 14.799 1.00 90.00 183 ILE A N 1
ATOM 1372 C CA . ILE A 1 183 ? -4.257 0.670 14.986 1.00 90.00 183 ILE A CA 1
ATOM 1373 C C . ILE A 1 183 ? -4.569 0.089 16.371 1.00 90.00 183 ILE A C 1
ATOM 1375 O O . ILE A 1 183 ? -5.743 -0.024 16.719 1.00 90.00 183 ILE A O 1
ATOM 1379 N N . LEU A 1 184 ? -3.552 -0.274 17.165 1.00 91.69 184 LEU A N 1
ATOM 1380 C CA . LEU A 1 184 ? -3.742 -0.897 18.482 1.00 91.69 184 LEU A CA 1
ATOM 1381 C C . LEU A 1 184 ? -4.651 -0.081 19.419 1.00 91.69 184 LEU A C 1
ATOM 1383 O O . LEU A 1 184 ? -5.506 -0.688 20.056 1.00 91.69 184 LEU A O 1
ATOM 1387 N N . PRO A 1 185 ? -4.573 1.265 19.489 1.00 91.50 185 PRO A N 1
ATOM 1388 C CA . PRO A 1 185 ? -5.511 2.043 20.299 1.00 91.50 185 PRO A CA 1
ATOM 1389 C C . PRO A 1 185 ? -6.972 1.883 19.854 1.00 91.50 185 PRO A C 1
ATOM 1391 O O . PRO A 1 185 ? -7.871 1.902 20.693 1.00 91.50 185 PRO A O 1
ATOM 1394 N N . CYS A 1 186 ? -7.226 1.695 18.553 1.00 92.25 186 CYS A N 1
ATOM 1395 C CA . CYS A 1 186 ? -8.579 1.471 18.044 1.00 92.25 186 CYS A CA 1
ATOM 1396 C C . CYS A 1 186 ? -9.056 0.054 18.356 1.00 92.25 186 CYS A C 1
ATOM 1398 O O . CYS A 1 186 ? -10.225 -0.131 18.668 1.00 92.25 186 CYS A O 1
ATOM 1400 N N . GLU A 1 187 ? -8.164 -0.939 18.323 1.00 92.19 187 GLU A N 1
ATOM 1401 C CA . GLU A 1 187 ? -8.461 -2.299 18.785 1.00 92.19 187 GLU A CA 1
ATOM 1402 C C . GLU A 1 187 ? -8.783 -2.321 20.290 1.00 92.19 187 GLU A C 1
ATOM 1404 O O . GLU A 1 187 ? -9.771 -2.921 20.714 1.00 92.19 187 GLU A O 1
ATOM 1409 N N . GLU A 1 188 ? -7.996 -1.613 21.105 1.00 92.25 188 GLU A N 1
ATOM 1410 C CA . GLU A 1 188 ? -8.267 -1.457 22.535 1.00 92.25 188 GLU A CA 1
ATOM 1411 C C . GLU A 1 188 ? -9.636 -0.803 22.762 1.00 92.25 188 GLU A C 1
ATOM 1413 O O . GLU A 1 188 ? -10.438 -1.331 23.535 1.00 92.25 188 GLU A O 1
ATOM 1418 N N . ALA A 1 189 ? -9.950 0.281 22.044 1.00 91.06 189 ALA A N 1
ATOM 1419 C CA . ALA A 1 189 ? -11.264 0.924 22.093 1.00 91.06 189 ALA A CA 1
ATOM 1420 C C . ALA A 1 189 ? -12.394 -0.014 21.634 1.00 91.06 189 ALA A C 1
ATOM 1422 O O . ALA A 1 189 ? -13.443 -0.065 22.271 1.00 91.06 189 ALA A O 1
ATOM 1423 N N . ALA A 1 190 ? -12.167 -0.812 20.586 1.00 90.25 190 ALA A N 1
ATOM 1424 C CA . ALA A 1 190 ? -13.118 -1.799 20.077 1.00 90.25 190 ALA A CA 1
ATOM 1425 C C . ALA A 1 190 ? -13.444 -2.895 21.104 1.00 90.25 190 ALA A C 1
ATOM 1427 O O . ALA A 1 190 ? -14.529 -3.474 21.053 1.00 90.25 190 ALA A O 1
ATOM 1428 N N . SER A 1 191 ? -12.536 -3.168 22.047 1.00 88.94 191 SER A N 1
ATOM 1429 C CA . SER A 1 191 ? -12.747 -4.137 23.130 1.00 88.94 191 SER A CA 1
ATOM 1430 C C . SER A 1 191 ? -13.572 -3.596 24.310 1.00 88.94 191 SER A C 1
ATOM 1432 O O . SER A 1 191 ? -14.002 -4.373 25.168 1.00 88.94 191 SER A O 1
ATOM 1434 N N . LEU A 1 192 ? -13.804 -2.278 24.372 1.00 87.75 192 LEU A N 1
ATOM 1435 C CA . LEU A 1 192 ? -14.578 -1.631 25.430 1.00 87.75 192 LEU A CA 1
ATOM 1436 C C . LEU A 1 192 ? -16.067 -1.594 25.059 1.00 87.75 192 LEU A C 1
ATOM 1438 O O . LEU A 1 192 ? -16.500 -0.868 24.167 1.00 87.75 192 LEU A O 1
ATOM 1442 N N . GLU A 1 193 ? -16.878 -2.375 25.772 1.00 80.94 193 GLU A N 1
ATOM 1443 C CA . GLU A 1 193 ? -18.319 -2.457 25.519 1.00 80.94 193 GLU A CA 1
ATOM 1444 C C . GLU A 1 193 ? -19.011 -1.098 25.751 1.00 80.94 193 GLU A C 1
ATOM 1446 O O . GLU A 1 193 ? -18.996 -0.560 26.858 1.00 80.94 193 GLU A O 1
ATOM 1451 N N . GLY A 1 194 ? -19.654 -0.560 24.708 1.00 76.62 194 GLY A N 1
ATOM 1452 C CA . GLY A 1 194 ? -20.451 0.672 24.773 1.00 76.62 194 GLY A CA 1
ATOM 1453 C C . GLY A 1 194 ? -19.683 1.984 24.563 1.00 76.62 194 GLY A C 1
ATOM 1454 O O . GLY A 1 194 ? -20.313 3.039 24.567 1.00 76.62 194 GLY A O 1
ATOM 1455 N N . GLU A 1 195 ? -18.369 1.943 24.328 1.00 89.19 195 GLU A N 1
ATOM 1456 C CA . GLU A 1 195 ? -17.515 3.128 24.119 1.00 89.19 195 GLU A CA 1
ATOM 1457 C C . GLU A 1 195 ? -17.394 3.503 22.628 1.00 89.19 195 GLU A C 1
ATOM 1459 O O . GLU A 1 195 ? -16.307 3.726 22.092 1.00 89.19 195 GLU A O 1
ATOM 1464 N N . CYS A 1 196 ? -18.530 3.574 21.929 1.00 92.94 196 CYS A N 1
ATOM 1465 C CA . CYS A 1 196 ? -18.559 3.855 20.491 1.00 92.94 196 CYS A CA 1
ATOM 1466 C C . CYS A 1 196 ? -17.933 5.203 20.120 1.00 92.94 196 CYS A C 1
ATOM 1468 O O . CYS A 1 196 ? -17.295 5.305 19.082 1.00 92.94 196 CYS A O 1
ATOM 1470 N N . GLU A 1 197 ? -18.067 6.227 20.963 1.00 93.19 197 GLU A N 1
ATOM 1471 C CA . GLU A 1 197 ? -17.454 7.539 20.717 1.00 93.19 197 GLU A CA 1
ATOM 1472 C C . GLU A 1 197 ? -15.923 7.438 20.624 1.00 93.19 197 GLU A C 1
ATOM 1474 O O . GLU A 1 197 ? -15.332 7.976 19.692 1.00 93.19 197 GLU A O 1
ATOM 1479 N N . VAL A 1 198 ? -15.296 6.667 21.519 1.00 93.12 198 VAL A N 1
ATOM 1480 C CA . VAL A 1 198 ? -13.837 6.477 21.553 1.00 93.12 198 VAL A CA 1
ATOM 1481 C C . VAL A 1 198 ? -13.356 5.677 20.343 1.00 93.12 198 VAL A C 1
ATOM 1483 O O . VAL A 1 198 ? -12.357 6.036 19.720 1.00 93.12 198 VAL A O 1
ATOM 1486 N N . LEU A 1 199 ? -14.072 4.603 19.989 1.00 93.75 199 LEU A N 1
ATOM 1487 C CA . LEU A 1 199 ? -13.751 3.806 18.806 1.00 93.75 199 LEU A CA 1
ATOM 1488 C C . LEU A 1 199 ? -13.835 4.657 17.535 1.00 93.75 199 LEU A C 1
ATOM 1490 O O . LEU A 1 199 ? -12.905 4.646 16.732 1.00 93.75 199 LEU A O 1
ATOM 1494 N N . LEU A 1 200 ? -14.923 5.410 17.364 1.00 93.00 200 LEU A N 1
ATOM 1495 C CA . LEU A 1 200 ? -15.132 6.230 16.173 1.00 93.00 200 LEU A CA 1
ATOM 1496 C C . LEU A 1 200 ? -14.146 7.394 16.088 1.00 93.00 200 LEU A C 1
ATOM 1498 O O . LEU A 1 200 ? -13.661 7.666 14.997 1.00 93.00 200 LEU A O 1
ATOM 1502 N N . GLU A 1 201 ? -13.790 8.033 17.206 1.00 92.69 201 GLU A N 1
ATOM 1503 C CA . GLU A 1 201 ? -12.741 9.062 17.229 1.00 92.69 201 GLU A CA 1
ATOM 1504 C C . GLU A 1 201 ? -11.381 8.481 16.817 1.00 92.69 201 GLU A C 1
ATOM 1506 O O . GLU A 1 201 ? -10.664 9.080 16.014 1.00 92.69 201 GLU A O 1
ATOM 1511 N N . CYS A 1 202 ? -11.041 7.289 17.313 1.00 92.44 202 CYS A N 1
ATOM 1512 C CA . CYS A 1 202 ? -9.799 6.621 16.941 1.00 92.44 202 CYS A CA 1
ATOM 1513 C C . CYS A 1 202 ? -9.766 6.271 15.448 1.00 92.44 202 CYS A C 1
ATOM 1515 O O . CYS A 1 202 ? -8.804 6.582 14.750 1.00 92.44 202 CYS A O 1
ATOM 1517 N N . VAL A 1 203 ? -10.836 5.657 14.946 1.00 91.00 203 VAL A N 1
ATOM 1518 C CA . VAL A 1 203 ? -10.968 5.256 13.543 1.00 91.00 203 VAL A CA 1
ATOM 1519 C C . VAL A 1 203 ? -10.945 6.484 12.624 1.00 91.00 203 VAL A C 1
ATOM 1521 O O . VAL A 1 203 ? -10.194 6.489 11.653 1.00 91.00 203 VAL A O 1
ATOM 1524 N N . ALA A 1 204 ? -11.667 7.555 12.963 1.00 89.25 204 ALA A N 1
ATOM 1525 C CA . ALA A 1 204 ? -11.608 8.827 12.242 1.00 89.25 204 ALA A CA 1
ATOM 1526 C C . ALA A 1 204 ? -10.184 9.403 12.211 1.00 89.25 204 ALA A C 1
ATOM 1528 O O . ALA A 1 204 ? -9.718 9.867 11.174 1.00 89.25 204 ALA A O 1
ATOM 1529 N N . SER A 1 205 ? -9.448 9.311 13.323 1.00 87.75 205 SER A N 1
ATOM 1530 C CA . SER A 1 205 ? -8.061 9.777 13.387 1.00 87.75 205 SER A CA 1
ATOM 1531 C C . SER A 1 205 ? -7.089 8.939 12.551 1.00 87.75 205 SER A C 1
ATOM 1533 O O . SER A 1 205 ? -6.098 9.491 12.081 1.00 87.75 205 SER A O 1
ATOM 1535 N N . ILE A 1 206 ? -7.304 7.627 12.422 1.00 84.50 206 ILE A N 1
ATOM 1536 C CA . ILE A 1 206 ? -6.400 6.733 11.678 1.00 84.50 206 ILE A CA 1
ATOM 1537 C C . ILE A 1 206 ? -6.730 6.683 10.191 1.00 84.50 206 ILE A C 1
ATOM 1539 O O . ILE A 1 206 ? -5.829 6.454 9.394 1.00 84.50 206 ILE A O 1
ATOM 1543 N N . PHE A 1 207 ? -7.994 6.855 9.813 1.00 82.88 207 PHE A N 1
ATOM 1544 C CA . PHE A 1 207 ? -8.431 6.712 8.424 1.00 82.88 207 PHE A CA 1
ATOM 1545 C C . PHE A 1 207 ? -8.844 8.039 7.772 1.00 82.88 207 PHE A C 1
ATOM 1547 O O . PHE A 1 207 ? -9.168 8.032 6.590 1.00 82.88 207 PHE A O 1
ATOM 1554 N N . GLU A 1 208 ? -8.792 9.159 8.507 1.00 78.81 208 GLU A N 1
ATOM 1555 C CA . GLU A 1 208 ? -9.156 10.509 8.035 1.00 78.81 208 GLU A CA 1
ATOM 1556 C C . GLU A 1 208 ? -10.583 10.612 7.459 1.00 78.81 208 GLU A C 1
ATOM 1558 O O . GLU A 1 208 ? -10.834 11.323 6.482 1.00 78.81 208 GLU A O 1
ATOM 1563 N N . ILE A 1 209 ? -11.526 9.916 8.101 1.00 70.44 209 ILE A N 1
ATOM 1564 C CA . ILE A 1 209 ? -12.957 9.874 7.743 1.00 70.44 209 ILE A CA 1
ATOM 1565 C C . ILE A 1 209 ? -13.833 10.727 8.663 1.00 70.44 209 ILE A C 1
ATOM 1567 O O . ILE A 1 209 ? -13.495 10.864 9.862 1.00 70.44 209 ILE A O 1
#